Protein AF-L7KGB5-F1 (afdb_monomer)

Nearest PDB structures (foldseek):
  5t87-assembly4_D  TM=3.857E-01  e=2.621E+00  Cupriavidus taiwanensis LMG 19424
  8apo-assembly1_BE  TM=3.684E-01  e=2.493E+00  Polytomella magna
  6bqt-assembly4_K  TM=2.589E-01  e=3.537E+00  Homo sapiens
  6q84-assembly1_A  TM=2.396E-01  e=4.541E+00  Saccharomyces cerevisiae S288C

Mean predicted aligned error: 13.96 Å

pLDDT: mean 80.74, std 14.98, range [32.78, 97.56]

Sequence (297 aa):
MSIEWQRFAEFVRDEIVTAVTEFAQQHPDACPRRAVLYDFRTHDLLILFPTIAVCGAEAGDAHPEEWEWQHDSTRSADAWAAVLTAYAGSGSAGWPSVVSGFHAAIAAGCRSAAERLIAHGVVGGEFDADAERPDDTLPACVVGVDDICESTSLDDRFDLLDRIGRVSDEVACELLSLVRDRSWPDVVRGAAASTLAWVGRLDLVVADLSSLTHQQALDVVARPYLGRDKNGPLNYSPLERVLDAHPMLHDELVTRLSPTSMYGIDADDLPAAMSGLSSRWAFVRRHASIVLLSVHV

Foldseek 3Di:
DDDPLQVLLQVLLVLQLVQLLVVCVVCVPQFWAEKEFEPFDLPPLFTAGTKIAIGGPPCPPDDSVPGPRIHDDDPVRVVVRVVLSVVCVVPPQHSVRSVLSNLLSNLSSQVSNLVVCCVVVSHDVNHGYAYQYPVGGDGSQERDPVVLPPDDDLVVSLVSLLSSLAYDPVLLVVLLVLLVDPVDDLVSNLSSLLSCLSSVNLVSCLVSLVVHPLVSSLCSLCNCQWAADHRDEDACPSSLVSCVSPVVSQVVLQVPDDLVGGYQADPRNLVRLVVQCPDPGPNSNVSSVSNVVRVVD

Solvent-accessible surface area (backbone atoms only — not comparable to full-atom values): 16312 Å² total; per-residue (Å²): 139,80,84,62,50,67,63,51,10,53,48,45,14,52,53,50,46,48,48,51,50,52,48,42,70,78,37,75,86,45,57,53,33,40,35,37,33,30,72,39,41,75,62,95,83,38,43,47,58,38,36,36,20,42,36,34,80,81,56,77,89,62,57,64,90,74,41,92,40,71,38,75,61,48,77,66,39,52,50,50,20,52,52,52,28,52,47,24,71,67,66,79,68,32,54,70,53,45,54,50,51,48,54,35,20,47,29,50,3,28,50,52,22,37,54,50,37,36,76,70,62,74,33,53,90,81,42,47,32,33,40,36,41,89,90,46,82,44,45,43,61,34,67,49,74,64,64,63,69,78,52,81,56,76,66,60,45,52,54,49,48,58,52,58,39,51,64,37,71,66,47,49,52,49,34,50,48,47,46,67,41,79,88,51,56,67,69,59,24,43,48,34,43,29,44,36,19,39,42,70,41,42,70,75,44,52,87,50,37,84,80,44,55,72,69,47,36,52,50,26,70,37,41,64,72,45,32,74,68,74,61,75,76,62,70,61,68,56,56,52,54,41,41,70,77,40,57,83,54,48,68,62,55,42,72,68,68,48,94,89,42,50,40,89,73,59,79,81,32,48,67,44,26,63,55,25,57,73,46,92,47,67,45,49,24,49,53,19,50,52,54,63,60,60,69,78,114

Secondary structure (DSSP, 8-state):
----HHHHHHHHHHHHHHHHHHHHHH-TTS---EEEEE-----TT---PPEEEEE-TT-TT--GGGSSEEEPPPHHHHHHHHHHHHHHHTTSS-HHHHHHHHHHHHHHHHHHHHHHHHHTTSS-TT-EEEE-BTTB---TT---HHHHHHSS-HHHHHHHHHHH----HHHHHHHHHHHH-TTS-HHHHHHHHHHHHHTT-HHHHGGGGGGS-HHHHHHHHHTTTSSS---SS---HHHHHHHHH-GGGHHHHHHH--TTS-PPPPGGGHHHHHHHTT-SSHHHHHHHHHHHHHTT-

Radius of gyration: 20.53 Å; Cα contacts (8 Å, |Δi|>4): 431; chains: 1; bounding box: 50×50×54 Å

Structure (mmCIF, N/CA/C/O backbone):
data_AF-L7KGB5-F1
#
_entry.id   AF-L7KGB5-F1
#
loop_
_atom_site.group_PDB
_atom_site.id
_atom_site.type_symbol
_atom_site.label_atom_id
_atom_site.label_alt_id
_atom_site.label_comp_id
_atom_site.label_asym_id
_atom_site.label_entity_id
_atom_site.label_seq_id
_atom_site.pdbx_PDB_ins_code
_atom_site.Cartn_x
_atom_site.Cartn_y
_atom_site.Cartn_z
_atom_site.occupancy
_atom_site.B_iso_or_equiv
_atom_site.auth_seq_id
_atom_site.auth_comp_id
_atom_site.auth_asym_id
_atom_site.auth_atom_id
_atom_site.pdbx_PDB_model_num
ATOM 1 N N . MET A 1 1 ? 13.566 22.177 4.963 1.00 61.66 1 MET A N 1
ATOM 2 C CA . MET A 1 1 ? 12.667 21.397 5.837 1.00 61.66 1 MET A CA 1
ATOM 3 C C . MET A 1 1 ? 11.945 20.419 4.932 1.00 61.66 1 MET A C 1
ATOM 5 O O . MET A 1 1 ? 11.601 20.824 3.832 1.00 61.66 1 MET A O 1
ATOM 9 N N . SER A 1 2 ? 11.813 19.158 5.311 1.00 77.94 2 SER A N 1
ATOM 10 C CA . SER A 1 2 ? 11.072 18.141 4.556 1.00 77.94 2 SER A CA 1
ATOM 11 C C . SER A 1 2 ? 10.110 17.463 5.518 1.00 77.94 2 SER A C 1
ATOM 13 O O . SER A 1 2 ? 10.431 17.339 6.699 1.00 77.94 2 SER A O 1
ATOM 15 N N . ILE A 1 3 ? 8.936 17.067 5.035 1.00 85.31 3 ILE A N 1
ATOM 16 C CA . ILE A 1 3 ? 7.968 16.338 5.853 1.00 85.31 3 ILE A CA 1
ATOM 17 C C . ILE A 1 3 ? 8.384 14.869 5.922 1.00 85.31 3 ILE A C 1
ATOM 19 O O . ILE A 1 3 ? 8.612 14.233 4.895 1.00 85.31 3 ILE A O 1
ATOM 23 N N . GLU A 1 4 ? 8.474 14.334 7.137 1.00 88.25 4 GLU A N 1
ATOM 24 C CA . GLU A 1 4 ? 8.661 12.904 7.386 1.00 88.25 4 GLU A CA 1
ATOM 25 C C . GLU A 1 4 ? 7.303 12.196 7.280 1.00 88.25 4 GLU A C 1
ATOM 27 O O . GLU A 1 4 ? 6.631 11.957 8.282 1.00 88.25 4 GLU A O 1
ATOM 32 N N . TRP A 1 5 ? 6.873 11.893 6.052 1.00 85.06 5 TRP A N 1
ATOM 33 C CA . TRP A 1 5 ? 5.549 11.314 5.783 1.00 85.06 5 TRP A CA 1
ATOM 34 C C . TRP A 1 5 ? 5.302 9.988 6.502 1.00 85.06 5 TRP A C 1
ATOM 36 O O . TRP A 1 5 ? 4.193 9.752 6.969 1.00 85.06 5 TRP A O 1
ATOM 46 N N . GLN A 1 6 ? 6.335 9.158 6.653 1.00 83.25 6 GLN A N 1
ATOM 47 C CA . GLN A 1 6 ? 6.243 7.908 7.407 1.00 83.25 6 GLN A CA 1
ATOM 48 C C . GLN A 1 6 ? 5.911 8.158 8.881 1.00 83.25 6 GLN A C 1
ATOM 50 O O . GLN A 1 6 ? 4.996 7.547 9.420 1.00 83.25 6 GLN A O 1
ATOM 55 N N . ARG A 1 7 ? 6.584 9.123 9.514 1.00 88.75 7 ARG A N 1
ATOM 56 C CA . ARG A 1 7 ? 6.316 9.497 10.905 1.00 88.75 7 ARG A CA 1
ATOM 57 C C . ARG A 1 7 ? 4.914 10.080 11.078 1.00 88.75 7 ARG A C 1
ATOM 59 O O . ARG A 1 7 ? 4.276 9.871 12.105 1.00 88.75 7 ARG A O 1
ATOM 66 N N . PHE A 1 8 ? 4.433 10.815 10.079 1.00 91.94 8 PHE A N 1
ATOM 67 C CA . PHE A 1 8 ? 3.062 11.310 10.078 1.00 91.94 8 PHE A CA 1
ATOM 68 C C . PHE A 1 8 ? 2.039 10.166 9.934 1.00 91.94 8 PHE A C 1
ATOM 70 O O . PHE A 1 8 ? 1.060 10.138 10.672 1.00 91.94 8 PHE A O 1
ATOM 77 N N . ALA A 1 9 ? 2.290 9.177 9.071 1.00 86.06 9 ALA A N 1
ATOM 78 C CA . ALA A 1 9 ? 1.446 7.985 8.956 1.00 86.06 9 ALA A CA 1
ATOM 79 C C . ALA A 1 9 ? 1.424 7.148 10.251 1.00 86.06 9 ALA A C 1
ATOM 81 O O . ALA A 1 9 ? 0.367 6.686 10.672 1.00 86.06 9 ALA A O 1
ATOM 82 N N . GLU A 1 10 ? 2.570 6.990 10.920 1.00 90.12 10 GLU A N 1
ATOM 83 C CA . GLU A 1 10 ? 2.663 6.338 12.235 1.00 90.12 10 GLU A CA 1
ATOM 84 C C . GLU A 1 10 ? 1.858 7.081 13.305 1.00 90.12 10 GLU A C 1
ATOM 86 O O . GLU A 1 10 ? 1.192 6.447 14.119 1.00 90.12 10 GLU A O 1
ATOM 91 N N . PHE A 1 11 ? 1.877 8.416 13.275 1.00 94.50 11 PHE A N 1
ATOM 92 C CA . PHE A 1 11 ? 1.040 9.232 14.148 1.00 94.50 11 PHE A CA 1
ATOM 93 C C . PHE A 1 11 ? -0.453 8.986 13.889 1.00 94.50 11 PHE A C 1
ATOM 95 O O . PHE A 1 11 ? -1.182 8.691 14.830 1.00 94.50 11 PHE A O 1
ATOM 102 N N . VAL A 1 12 ? -0.895 9.026 12.625 1.00 92.50 12 VAL A N 1
ATOM 103 C CA . VAL A 1 12 ? -2.291 8.725 12.256 1.00 92.50 12 VAL A CA 1
ATOM 104 C C . VAL A 1 12 ? -2.697 7.332 12.747 1.00 92.50 12 VAL A C 1
ATOM 106 O O . VAL A 1 12 ? -3.757 7.177 13.349 1.00 92.50 12 VAL A O 1
ATOM 109 N N . ARG A 1 13 ? -1.836 6.325 12.548 1.00 93.56 13 ARG A N 1
ATOM 110 C CA . ARG A 1 13 ? -2.056 4.968 13.060 1.00 93.56 13 ARG A CA 1
ATOM 111 C C . ARG A 1 13 ? -2.310 4.969 14.566 1.00 93.56 13 ARG A C 1
ATOM 113 O O . ARG A 1 13 ? -3.250 4.324 15.023 1.00 93.56 13 ARG A O 1
ATOM 120 N N . ASP A 1 14 ? -1.447 5.631 15.330 1.00 95.12 14 ASP A N 1
ATOM 121 C CA . ASP A 1 14 ? -1.491 5.598 16.792 1.00 95.12 14 ASP A CA 1
ATOM 122 C C . ASP A 1 14 ? -2.744 6.291 17.351 1.00 95.12 14 ASP A C 1
ATOM 124 O O . ASP A 1 14 ? -3.322 5.795 18.321 1.00 95.12 14 ASP A O 1
ATOM 128 N N . GLU A 1 15 ? -3.222 7.359 16.706 1.00 94.56 15 GLU A N 1
ATOM 129 C CA . GLU A 1 15 ? -4.492 8.010 17.067 1.00 94.56 15 GLU A CA 1
ATOM 130 C C . GLU A 1 15 ? -5.684 7.062 16.835 1.00 94.56 15 GLU A C 1
ATOM 132 O O . GLU A 1 15 ? -6.506 6.876 17.731 1.00 94.56 15 GLU A O 1
ATOM 137 N N . ILE A 1 16 ? -5.747 6.374 15.685 1.00 94.06 16 ILE A N 1
ATOM 138 C CA . ILE A 1 16 ? -6.819 5.399 15.389 1.00 94.06 16 ILE A CA 1
ATOM 139 C C . ILE A 1 16 ? -6.788 4.237 16.381 1.00 94.06 16 ILE A C 1
ATOM 141 O O . ILE A 1 16 ? -7.820 3.844 16.924 1.00 94.06 16 ILE A O 1
ATOM 145 N N . VAL A 1 17 ? -5.601 3.676 16.635 1.00 95.19 17 VAL A N 1
ATOM 146 C CA . VAL A 1 17 ? -5.432 2.575 17.592 1.00 95.19 17 VAL A CA 1
ATOM 147 C C . VAL A 1 17 ? -5.918 2.995 18.975 1.00 95.19 17 VAL A C 1
ATOM 149 O O . VAL A 1 17 ? -6.589 2.207 19.642 1.00 95.19 17 VAL A O 1
ATOM 152 N N . THR A 1 18 ? -5.612 4.225 19.391 1.00 95.19 18 THR A N 1
ATOM 153 C CA . THR A 1 18 ? -6.074 4.786 20.665 1.00 95.19 18 THR A CA 1
ATOM 154 C C . THR A 1 18 ? -7.597 4.888 20.687 1.00 95.19 18 THR A C 1
ATOM 156 O O . THR A 1 18 ? -8.218 4.275 21.553 1.00 95.19 18 THR A O 1
ATOM 159 N N . ALA A 1 19 ? -8.202 5.543 19.692 1.00 94.81 19 ALA A N 1
ATOM 160 C CA . ALA A 1 19 ? -9.650 5.731 19.605 1.00 94.81 19 ALA A CA 1
ATOM 161 C C . ALA A 1 19 ? -10.428 4.401 19.630 1.00 94.81 19 ALA A C 1
ATOM 163 O O . ALA A 1 19 ? -11.397 4.253 20.377 1.00 94.81 19 ALA A O 1
ATOM 164 N N . VAL A 1 20 ? -9.982 3.403 18.858 1.00 94.44 20 VAL A N 1
ATOM 165 C CA . VAL A 1 20 ? -10.631 2.080 18.794 1.00 94.44 20 VAL A CA 1
ATOM 166 C C . VAL A 1 20 ? -10.445 1.299 20.091 1.00 94.44 20 VAL A C 1
ATOM 168 O O . VAL A 1 20 ? -11.371 0.631 20.553 1.00 94.44 20 VAL A O 1
ATOM 171 N N . THR A 1 21 ? -9.261 1.378 20.702 1.00 94.19 21 THR A N 1
ATOM 172 C CA . THR A 1 21 ? -8.991 0.698 21.975 1.00 94.19 21 THR A CA 1
ATOM 173 C C . THR A 1 21 ? -9.831 1.297 23.103 1.00 94.19 21 THR A C 1
ATOM 175 O O . THR A 1 21 ? -10.372 0.550 23.916 1.00 94.19 21 THR A O 1
ATOM 178 N N . GLU A 1 22 ? -9.981 2.622 23.145 1.00 94.56 22 GLU A N 1
ATOM 179 C CA . GLU A 1 22 ? -10.850 3.309 24.106 1.00 94.56 22 GLU A CA 1
ATOM 180 C C . GLU A 1 22 ? -12.318 2.914 23.917 1.00 94.56 22 GLU A C 1
ATOM 182 O O . GLU A 1 22 ? -12.975 2.547 24.893 1.00 94.56 22 GLU A O 1
ATOM 187 N N . PHE A 1 23 ? -12.806 2.887 22.673 1.00 93.69 23 PHE A N 1
ATOM 188 C CA . PHE A 1 23 ? -14.155 2.415 22.361 1.00 93.69 23 PHE A CA 1
ATOM 189 C C . PHE A 1 23 ? -14.375 0.967 22.829 1.00 93.69 23 PHE A C 1
ATOM 191 O O . PHE A 1 23 ? -15.338 0.687 23.540 1.00 93.69 23 PHE A O 1
ATOM 198 N N . ALA A 1 24 ? -13.454 0.049 22.516 1.00 91.69 24 ALA A N 1
ATOM 199 C CA . ALA A 1 24 ? -13.554 -1.355 22.924 1.00 91.69 24 ALA A CA 1
ATOM 200 C C . ALA A 1 24 ? -13.554 -1.539 24.455 1.00 91.69 24 ALA A C 1
ATOM 202 O O . ALA A 1 24 ? -14.195 -2.451 24.975 1.00 91.69 24 ALA A O 1
ATOM 203 N N . GLN A 1 25 ? -12.848 -0.675 25.192 1.00 92.19 25 GLN A N 1
ATOM 204 C CA . GLN A 1 25 ? -12.839 -0.694 26.657 1.00 92.19 25 GLN A CA 1
ATOM 205 C C . GLN A 1 25 ? -14.151 -0.185 27.261 1.00 92.19 25 GLN A C 1
ATOM 207 O O . GLN A 1 25 ? -14.591 -0.708 28.286 1.00 92.19 25 GLN A O 1
ATOM 212 N N . GLN A 1 26 ? -14.764 0.832 26.652 1.00 91.62 26 GLN A N 1
ATOM 213 C CA . GLN A 1 26 ? -16.006 1.439 27.142 1.00 91.62 26 GLN A CA 1
ATOM 214 C C . GLN A 1 26 ? -17.254 0.672 26.695 1.00 91.62 26 GLN A C 1
ATOM 216 O O . GLN A 1 26 ? -18.255 0.666 27.412 1.00 91.62 26 GLN A O 1
ATOM 221 N N . HIS A 1 27 ? -17.160 -0.055 25.579 1.00 88.44 27 HIS A N 1
ATOM 222 C CA . HIS A 1 27 ? -18.227 -0.881 25.022 1.00 88.44 27 HIS A CA 1
ATOM 223 C C . HIS A 1 27 ? -17.746 -2.324 24.756 1.00 88.44 27 HIS A C 1
ATOM 225 O O . HIS A 1 27 ? -17.623 -2.729 23.596 1.00 88.44 27 HIS A O 1
ATOM 231 N N . PRO A 1 28 ? -17.509 -3.142 25.805 1.00 85.19 28 PRO A N 1
ATOM 232 C CA . PRO A 1 28 ? -16.952 -4.493 25.656 1.00 85.19 28 PRO A CA 1
ATOM 233 C C . PRO A 1 28 ? -17.792 -5.422 24.770 1.00 85.19 28 PRO A C 1
ATOM 235 O O . PRO A 1 28 ? -17.258 -6.338 24.148 1.00 85.19 28 PRO A O 1
ATOM 238 N N . ASP A 1 29 ? -19.101 -5.168 24.703 1.00 84.94 29 ASP A N 1
ATOM 239 C CA . ASP A 1 29 ? -20.061 -5.975 23.950 1.00 84.94 29 ASP A CA 1
ATOM 240 C C . ASP A 1 29 ? -20.257 -5.491 22.498 1.00 84.94 29 ASP A C 1
ATOM 242 O O . ASP A 1 29 ? -20.864 -6.198 21.697 1.00 84.94 29 ASP A O 1
ATOM 246 N N . ALA A 1 30 ? -19.753 -4.304 22.128 1.00 77.19 30 ALA A N 1
ATOM 247 C CA . ALA A 1 30 ? -20.101 -3.647 20.862 1.00 77.19 30 ALA A CA 1
ATOM 248 C C . ALA A 1 30 ? -19.228 -4.042 19.656 1.00 77.19 30 ALA A C 1
ATOM 250 O O . ALA A 1 30 ? -19.507 -3.570 18.559 1.00 77.19 30 ALA A O 1
ATOM 251 N N . CYS A 1 31 ? -18.214 -4.903 19.833 1.00 84.50 31 CYS A N 1
ATOM 252 C CA . CYS A 1 31 ? -17.284 -5.400 18.800 1.00 84.50 31 CYS A CA 1
ATOM 253 C C . CYS A 1 31 ? -16.963 -4.368 17.693 1.00 84.50 31 CYS A C 1
ATOM 255 O O . CYS A 1 31 ? -17.656 -4.344 16.669 1.00 84.50 31 CYS A O 1
ATOM 257 N N . PRO A 1 32 ? -15.899 -3.555 17.854 1.00 88.94 32 PRO A N 1
ATOM 258 C CA . PRO A 1 32 ? -15.566 -2.504 16.898 1.00 88.94 32 PRO A CA 1
ATOM 259 C C . PRO A 1 32 ? -15.410 -3.083 15.489 1.00 88.94 32 PRO A C 1
ATOM 261 O O . PRO A 1 32 ? -14.717 -4.086 15.292 1.00 88.94 32 PRO A O 1
ATOM 264 N N . ARG A 1 33 ? -16.077 -2.455 14.522 1.00 86.25 33 ARG A N 1
ATOM 265 C CA . ARG A 1 33 ? -16.137 -2.900 13.124 1.00 86.25 33 ARG A CA 1
ATOM 266 C C . ARG A 1 33 ? -15.502 -1.903 12.175 1.00 86.25 33 ARG A C 1
ATOM 268 O O . ARG A 1 33 ? -14.878 -2.329 11.210 1.00 86.25 33 ARG A O 1
ATOM 275 N N . ARG A 1 34 ? -15.639 -0.608 12.455 1.00 87.75 34 ARG A N 1
ATOM 276 C CA . ARG A 1 34 ? -15.105 0.434 11.586 1.00 87.75 34 ARG A CA 1
ATOM 277 C C . ARG A 1 34 ? -14.614 1.632 12.384 1.00 87.75 34 ARG A C 1
ATOM 279 O O . ARG A 1 34 ? -15.216 1.988 13.397 1.00 87.75 34 ARG A O 1
ATOM 286 N N . ALA A 1 35 ? -13.539 2.250 11.913 1.00 91.06 35 ALA A N 1
ATOM 287 C CA . ALA A 1 35 ? -13.107 3.575 12.339 1.00 91.06 35 ALA A CA 1
ATOM 288 C C . ALA A 1 35 ? -12.981 4.489 11.119 1.00 91.06 35 ALA A C 1
ATOM 290 O O . ALA A 1 35 ? -12.449 4.066 10.097 1.00 91.06 35 ALA A O 1
ATOM 291 N N . VAL A 1 36 ? -13.458 5.727 11.208 1.00 88.38 36 VAL A N 1
ATOM 292 C CA . VAL A 1 36 ? -13.403 6.680 10.094 1.00 88.38 36 VAL A CA 1
ATOM 293 C C . VAL A 1 36 ? -12.835 8.001 10.577 1.00 88.38 36 VAL A C 1
ATOM 295 O O . VAL A 1 36 ? -13.333 8.586 11.534 1.00 88.38 36 VAL A O 1
ATOM 298 N N . LEU A 1 37 ? -11.793 8.476 9.901 1.00 88.12 37 LEU A N 1
ATOM 299 C CA . LEU A 1 37 ? -11.284 9.830 10.059 1.00 88.12 37 LEU A CA 1
ATOM 300 C C . LEU A 1 37 ? -12.113 10.761 9.179 1.00 88.12 37 LEU A C 1
ATOM 302 O O . LEU A 1 37 ? -12.140 10.582 7.969 1.00 88.12 37 LEU A O 1
ATOM 306 N N . TYR A 1 38 ? -12.766 11.763 9.746 1.00 81.44 38 TYR A N 1
ATOM 307 C CA . TYR A 1 38 ? -13.629 12.672 8.994 1.00 81.44 38 TYR A CA 1
ATOM 308 C C . TYR A 1 38 ? -13.411 14.133 9.420 1.00 81.44 38 TYR A C 1
ATOM 310 O O . TYR A 1 38 ? -12.682 14.417 10.369 1.00 81.44 38 TYR A O 1
ATOM 318 N N . ASP A 1 39 ? -13.978 15.071 8.656 1.00 73.12 39 ASP A N 1
ATOM 319 C CA . ASP A 1 39 ? -13.808 16.533 8.814 1.00 73.12 39 ASP A CA 1
ATOM 320 C C . ASP A 1 39 ? -12.354 17.042 8.690 1.00 73.12 39 ASP A C 1
ATOM 322 O O . ASP A 1 39 ? -12.002 18.125 9.159 1.00 73.12 39 ASP A O 1
ATOM 326 N N . PHE A 1 40 ? -11.482 16.318 7.980 1.00 72.25 40 PHE A N 1
ATOM 327 C CA . PHE A 1 40 ? -10.205 16.904 7.573 1.00 72.25 40 PHE A CA 1
ATOM 328 C C . PHE A 1 40 ? -10.387 17.816 6.363 1.00 72.25 40 PHE A C 1
ATOM 330 O O . PHE A 1 40 ? -11.007 17.464 5.357 1.00 72.25 40 PHE A O 1
ATOM 337 N N . ARG A 1 41 ? -9.803 19.013 6.444 1.00 67.88 41 ARG A N 1
ATOM 338 C CA . ARG A 1 41 ? -9.887 20.030 5.391 1.00 67.88 41 ARG A CA 1
ATOM 339 C C . ARG A 1 41 ? -8.511 20.326 4.843 1.00 67.88 41 ARG A C 1
ATOM 341 O O . ARG A 1 41 ? -7.565 20.481 5.605 1.00 67.88 41 ARG A O 1
ATOM 348 N N . THR A 1 42 ? -8.424 20.436 3.521 1.00 58.88 42 THR A N 1
ATOM 349 C CA . THR A 1 42 ? -7.201 20.825 2.798 1.00 58.88 42 THR A CA 1
ATOM 350 C C . THR A 1 42 ? -7.418 22.028 1.872 1.00 58.88 42 THR A C 1
ATOM 352 O O . THR A 1 42 ? -6.585 22.316 1.007 1.00 58.88 42 THR A O 1
ATOM 355 N N . HIS A 1 43 ? -8.565 22.695 2.010 1.00 59.78 43 HIS A N 1
ATOM 356 C CA . HIS A 1 43 ? -8.958 23.875 1.242 1.00 59.78 43 HIS A CA 1
ATOM 357 C C . HIS A 1 43 ? -8.568 25.168 1.983 1.00 59.78 43 HIS A C 1
ATOM 359 O O . HIS A 1 43 ? -8.182 25.137 3.148 1.00 59.78 43 HIS A O 1
ATOM 365 N N . ASP A 1 44 ? -8.606 26.306 1.285 1.00 61.62 44 ASP A N 1
ATOM 366 C CA . ASP A 1 44 ? -8.336 27.643 1.847 1.00 61.62 44 ASP A CA 1
ATOM 367 C C . ASP A 1 44 ? -6.954 27.845 2.492 1.00 61.62 44 ASP A C 1
ATOM 369 O O . ASP A 1 44 ? -6.794 28.644 3.413 1.00 61.62 44 ASP A O 1
ATOM 373 N N . LEU A 1 45 ? -5.925 27.161 1.976 1.00 69.69 45 LEU A N 1
ATOM 374 C CA . LEU A 1 45 ? -4.550 27.248 2.491 1.00 69.69 45 LEU A CA 1
ATOM 375 C C . LEU A 1 45 ? -4.427 26.824 3.965 1.00 69.69 45 LEU A C 1
ATOM 377 O O . LEU A 1 45 ? -3.525 27.280 4.672 1.00 69.69 45 LEU A O 1
ATOM 381 N N . LEU A 1 46 ? -5.298 25.916 4.410 1.00 79.69 46 LEU A N 1
ATOM 382 C CA . LEU A 1 46 ? -5.267 25.327 5.739 1.00 79.69 46 LEU A CA 1
ATOM 383 C C . LEU A 1 46 ? -5.380 23.802 5.653 1.00 79.69 46 LEU A C 1
ATOM 385 O O . LEU A 1 46 ? -6.184 23.268 4.891 1.00 79.69 46 LEU A O 1
ATOM 389 N N . ILE A 1 47 ? -4.563 23.110 6.445 1.00 80.00 47 ILE A N 1
ATOM 390 C CA . ILE A 1 47 ? -4.750 21.695 6.761 1.00 80.00 47 ILE A CA 1
ATOM 391 C C . ILE A 1 47 ? -5.327 21.626 8.173 1.00 80.00 47 ILE A C 1
ATOM 393 O O . ILE A 1 47 ? -4.741 22.200 9.090 1.00 80.00 47 ILE A O 1
ATOM 397 N N . LEU A 1 48 ? -6.461 20.945 8.335 1.00 80.12 48 LEU A N 1
ATOM 398 C CA . LEU A 1 48 ? -7.049 20.596 9.632 1.00 80.12 48 LEU A CA 1
ATOM 399 C C . LEU A 1 48 ? -6.981 19.087 9.837 1.00 80.12 48 LEU A C 1
ATOM 401 O O . LEU A 1 48 ? -7.137 18.322 8.882 1.00 80.12 48 LEU A O 1
ATOM 405 N N . PHE A 1 49 ? -6.715 18.674 11.074 1.00 77.44 49 PHE A N 1
ATOM 406 C CA . PHE A 1 49 ? -6.633 17.261 11.411 1.00 77.44 49 PHE A CA 1
ATOM 407 C C . PHE A 1 49 ? -8.036 16.689 11.673 1.00 77.44 49 PHE A C 1
ATOM 409 O O . PHE A 1 49 ? -8.845 17.388 12.280 1.00 77.44 49 PHE A O 1
ATOM 416 N N . PRO A 1 50 ? -8.329 15.462 11.210 1.00 75.69 50 PRO A N 1
ATOM 417 C CA . PRO A 1 50 ? -9.661 14.877 11.333 1.00 75.69 50 PRO A CA 1
ATOM 418 C C . PRO A 1 50 ? -10.038 14.450 12.752 1.00 75.69 50 PRO A C 1
ATOM 420 O O . PRO A 1 50 ? -9.177 14.089 13.557 1.00 75.69 50 PRO A O 1
ATOM 423 N N . THR A 1 51 ? -11.346 14.385 12.986 1.00 88.06 51 THR A N 1
ATOM 424 C CA . THR A 1 51 ? -11.964 13.639 14.090 1.00 88.06 51 THR A CA 1
ATOM 425 C C . THR A 1 51 ? -12.050 12.161 13.715 1.00 88.06 51 THR A C 1
ATOM 427 O O . THR A 1 51 ? -12.206 11.826 12.541 1.00 88.06 51 THR A O 1
ATOM 430 N N . ILE A 1 52 ? -11.940 11.263 14.695 1.00 92.31 52 ILE A N 1
ATOM 431 C CA . ILE A 1 52 ? -12.046 9.815 14.480 1.00 92.31 52 ILE A CA 1
ATOM 432 C C . ILE A 1 52 ? -13.370 9.322 15.061 1.00 92.31 52 ILE A C 1
ATOM 434 O O . ILE A 1 52 ? -13.544 9.309 16.277 1.00 92.31 52 ILE A O 1
ATOM 438 N N . ALA A 1 53 ? -14.275 8.861 14.206 1.00 92.19 53 ALA A N 1
ATOM 439 C CA . ALA A 1 53 ? -15.484 8.162 14.625 1.00 92.19 53 ALA A CA 1
ATOM 440 C C . ALA A 1 53 ? -15.220 6.653 14.684 1.00 92.19 53 ALA A C 1
ATOM 442 O O . ALA A 1 53 ? -14.532 6.109 13.817 1.00 92.19 53 ALA A O 1
ATOM 443 N N . VAL A 1 54 ? -15.782 5.952 15.669 1.00 92.62 54 VAL A N 1
ATOM 444 C CA . VAL A 1 54 ? -15.705 4.481 15.756 1.00 92.62 54 VAL A CA 1
ATOM 445 C C . VAL A 1 54 ? -17.105 3.908 15.893 1.00 92.62 54 VAL A C 1
ATOM 447 O O . VAL A 1 54 ? -17.934 4.444 16.624 1.00 92.62 54 VAL A O 1
ATOM 450 N N . CYS A 1 55 ? -17.378 2.796 15.218 1.00 89.75 55 CYS A N 1
ATOM 451 C CA . CYS A 1 55 ? -18.646 2.103 15.375 1.00 89.75 55 CYS A CA 1
ATOM 452 C C . CYS A 1 55 ? -18.510 0.587 15.527 1.00 89.75 55 CYS A C 1
ATOM 454 O O . CYS A 1 55 ? -17.546 -0.052 15.086 1.00 89.75 55 CYS A O 1
ATOM 456 N N . GLY A 1 56 ? -19.517 0.018 16.191 1.00 84.56 56 GLY A N 1
ATOM 457 C CA . GLY A 1 56 ? -19.764 -1.418 16.256 1.00 84.56 56 GLY A CA 1
ATOM 458 C C . GLY A 1 56 ? -20.613 -1.915 15.084 1.00 84.56 56 GLY A C 1
ATOM 459 O O . GLY A 1 56 ? -20.890 -1.190 14.132 1.00 84.56 56 GLY A O 1
ATOM 460 N N . ALA A 1 57 ? -21.078 -3.161 15.167 1.00 72.19 57 ALA A N 1
ATOM 461 C CA . ALA A 1 57 ? -21.839 -3.807 14.089 1.00 72.19 57 ALA A CA 1
ATOM 462 C C . ALA A 1 57 ? -23.217 -3.174 13.789 1.00 72.19 57 ALA A C 1
ATOM 464 O O . ALA A 1 57 ? -23.799 -3.466 12.748 1.00 72.19 57 ALA A O 1
ATOM 465 N N . GLU A 1 58 ? -23.748 -2.340 14.687 1.00 67.75 58 GLU A N 1
ATOM 466 C CA . GLU A 1 58 ? -25.119 -1.814 14.600 1.00 67.75 58 GLU A CA 1
ATOM 467 C C . GLU A 1 58 ? -25.249 -0.465 13.874 1.00 67.75 58 GLU A C 1
ATOM 469 O O . GLU A 1 58 ? -26.369 -0.021 13.639 1.00 67.75 58 GLU A O 1
ATOM 474 N N . ALA A 1 59 ? -24.146 0.191 13.492 1.00 65.19 59 ALA A N 1
ATOM 475 C CA . ALA A 1 59 ? -24.204 1.553 12.945 1.00 65.19 59 ALA A CA 1
ATOM 476 C C . ALA A 1 59 ? -24.838 1.670 11.545 1.00 65.19 59 ALA A C 1
ATOM 478 O O . ALA A 1 59 ? -25.241 2.765 11.153 1.00 65.19 59 ALA A O 1
ATOM 479 N N . GLY A 1 60 ? -24.987 0.561 10.812 1.00 66.88 60 GLY A N 1
ATOM 480 C CA . GLY A 1 60 ? -25.596 0.566 9.479 1.00 66.88 60 GLY A CA 1
ATOM 481 C C . GLY A 1 60 ? -24.900 1.543 8.522 1.00 66.88 60 GLY A C 1
ATOM 482 O O . GLY A 1 60 ? -23.674 1.623 8.513 1.00 66.88 60 GLY A O 1
ATOM 483 N N . ASP A 1 61 ? -25.696 2.290 7.751 1.00 69.31 61 ASP A N 1
ATOM 484 C CA . ASP A 1 61 ? -25.231 3.270 6.753 1.00 69.31 61 ASP A CA 1
ATOM 485 C C . ASP A 1 61 ? -25.177 4.717 7.299 1.00 69.31 61 ASP A C 1
ATOM 487 O O . ASP A 1 61 ? -25.156 5.671 6.521 1.00 69.31 61 ASP A O 1
ATOM 491 N N . ALA A 1 62 ? -25.222 4.912 8.625 1.00 78.19 62 ALA A N 1
ATOM 492 C CA . ALA A 1 62 ? -25.173 6.249 9.224 1.00 78.19 62 ALA A CA 1
ATOM 493 C C . ALA A 1 62 ? -23.828 6.936 8.939 1.00 78.19 62 ALA A C 1
ATOM 495 O O . ALA A 1 62 ? -22.777 6.287 8.979 1.00 78.19 62 ALA A O 1
ATOM 496 N N . HIS A 1 63 ? -23.855 8.248 8.692 1.00 82.06 63 HIS A N 1
ATOM 497 C CA . HIS A 1 63 ? -22.639 9.024 8.436 1.00 82.06 63 HIS A CA 1
ATOM 498 C C . HIS A 1 63 ? -21.743 9.040 9.694 1.00 82.06 63 HIS A C 1
ATOM 500 O O . HIS A 1 63 ? -22.283 9.057 10.805 1.00 82.06 63 HIS A O 1
ATOM 506 N N . PRO A 1 64 ? -20.398 9.056 9.577 1.00 85.56 64 PRO A N 1
ATOM 507 C CA . PRO A 1 64 ? -19.500 8.993 10.733 1.00 85.56 64 PRO A CA 1
ATOM 508 C C . PRO A 1 64 ? -19.766 10.043 11.811 1.00 85.56 64 PRO A C 1
ATOM 510 O O . PRO A 1 64 ? -19.586 9.760 12.990 1.00 85.56 64 PRO A O 1
ATOM 513 N N . GLU A 1 65 ? -20.242 11.233 11.437 1.00 84.94 65 GLU A N 1
ATOM 514 C CA . GLU A 1 65 ? -20.598 12.301 12.386 1.00 84.94 65 GLU A CA 1
ATOM 515 C C . GLU A 1 65 ? -21.791 11.958 13.295 1.00 84.94 65 GLU A C 1
ATOM 517 O O . GLU A 1 65 ? -21.954 12.548 14.362 1.00 84.94 65 GLU A O 1
ATOM 522 N N . GLU A 1 66 ? -22.629 11.010 12.874 1.00 85.25 66 GLU A N 1
ATOM 523 C CA . GLU A 1 66 ? -23.815 10.556 13.601 1.00 85.25 66 GLU A CA 1
ATOM 524 C C . GLU A 1 66 ? -23.503 9.382 14.538 1.00 85.25 66 GLU A C 1
ATOM 526 O O . GLU A 1 66 ? -24.362 8.963 15.318 1.00 85.25 66 GLU A O 1
ATOM 531 N N . TRP A 1 67 ? -22.287 8.831 14.476 1.00 89.81 67 TRP A N 1
ATOM 532 C CA . TRP A 1 67 ? -21.886 7.732 15.346 1.00 89.81 67 TRP A CA 1
ATOM 533 C C . TRP A 1 67 ? -21.712 8.221 16.783 1.00 89.81 67 TRP A C 1
ATOM 535 O O . TRP A 1 67 ? -21.198 9.310 17.040 1.00 89.81 67 TRP A O 1
ATOM 545 N N . GLU A 1 68 ? -22.139 7.384 17.732 1.00 85.75 68 GLU A N 1
ATOM 546 C CA . GLU A 1 68 ? -22.132 7.714 19.162 1.00 85.75 68 GLU A CA 1
ATOM 547 C C . GLU A 1 68 ? -20.713 7.946 19.698 1.00 85.75 68 GLU A C 1
ATOM 549 O O . GLU A 1 68 ? -20.514 8.777 20.585 1.00 85.75 68 GLU A O 1
ATOM 554 N N . TRP A 1 69 ? -19.722 7.234 19.153 1.00 91.56 69 TRP A N 1
ATOM 555 C CA . TRP A 1 69 ? -18.339 7.348 19.588 1.00 91.56 69 TRP A CA 1
ATOM 556 C C . TRP A 1 69 ? -17.525 8.248 18.667 1.00 91.56 69 TRP A C 1
ATOM 558 O O . TRP A 1 69 ? -17.226 7.889 17.526 1.00 91.56 69 TRP A O 1
ATOM 568 N N . GLN A 1 70 ? -17.110 9.383 19.224 1.00 92.31 70 GLN A N 1
ATOM 569 C CA . GLN A 1 70 ? -16.234 10.360 18.592 1.00 92.31 70 GLN A CA 1
ATOM 570 C C . GLN A 1 70 ? -14.963 10.526 19.418 1.00 92.31 70 GLN A C 1
ATOM 572 O O . GLN A 1 70 ? -15.014 10.644 20.644 1.00 92.31 70 GLN A O 1
ATOM 577 N N . HIS A 1 71 ? -13.822 10.559 18.742 1.00 90.81 71 HIS A N 1
ATOM 578 C CA . HIS A 1 71 ? -12.524 10.842 19.329 1.00 90.81 71 HIS A CA 1
ATOM 579 C C . HIS A 1 71 ? -11.943 12.090 18.664 1.00 90.81 71 HIS A C 1
ATOM 581 O O . HIS A 1 71 ? -11.537 12.073 17.498 1.00 90.81 71 HIS A O 1
ATOM 587 N N . ASP A 1 72 ? -11.941 13.182 19.428 1.00 86.00 72 ASP A N 1
ATOM 588 C CA . ASP A 1 72 ? -11.453 14.483 18.983 1.00 86.00 72 ASP A CA 1
ATOM 589 C C . ASP A 1 72 ? -9.935 14.481 18.775 1.00 86.00 72 ASP A C 1
ATOM 591 O O . ASP A 1 72 ? -9.175 13.829 19.495 1.00 86.00 72 ASP A O 1
ATOM 595 N N . SER A 1 73 ? -9.483 15.288 17.817 1.00 77.31 73 SER A N 1
ATOM 596 C CA . SER A 1 73 ? -8.070 15.462 17.495 1.00 77.31 73 SER A CA 1
ATOM 597 C C . SER A 1 73 ? -7.239 15.936 18.697 1.00 77.31 73 SER A C 1
ATOM 599 O O . SER A 1 73 ? -7.591 16.884 19.406 1.00 77.31 73 SER A O 1
ATOM 601 N N . THR A 1 74 ? -6.077 15.311 18.904 1.00 86.75 74 THR A N 1
ATOM 602 C CA . THR A 1 74 ? -5.149 15.684 19.979 1.00 86.75 74 THR A CA 1
ATOM 603 C C . THR A 1 74 ? -4.379 16.981 19.689 1.00 86.75 74 THR A C 1
ATOM 605 O O . THR A 1 74 ? -4.235 17.434 18.555 1.00 86.75 74 THR A O 1
ATOM 608 N N . ARG A 1 75 ? -3.733 17.556 20.716 1.00 86.75 75 ARG A N 1
ATOM 609 C CA . ARG A 1 75 ? -2.791 18.684 20.521 1.00 86.75 75 ARG A CA 1
ATOM 610 C C . ARG A 1 75 ? -1.622 18.343 19.589 1.00 86.75 75 ARG A C 1
ATOM 612 O O . ARG A 1 75 ? -1.019 19.237 18.999 1.00 86.75 75 ARG A O 1
ATOM 619 N N . SER A 1 76 ? -1.257 17.065 19.502 1.00 87.56 76 SER A N 1
ATOM 620 C CA . SER A 1 76 ? -0.230 16.585 18.573 1.00 87.56 76 SER A CA 1
ATOM 621 C C . SER A 1 76 ? -0.726 16.634 17.130 1.00 87.56 76 SER A C 1
ATOM 623 O O . SER A 1 76 ? 0.036 17.013 16.240 1.00 87.56 76 SER A O 1
ATOM 625 N N . ALA A 1 77 ? -2.003 16.321 16.911 1.00 87.75 77 ALA A N 1
ATOM 626 C CA . ALA A 1 77 ? -2.673 16.466 15.626 1.00 87.75 77 ALA A CA 1
ATOM 627 C C . ALA A 1 77 ? -2.697 17.931 15.158 1.00 87.75 77 ALA A C 1
ATOM 629 O O . ALA A 1 77 ? -2.276 18.217 14.035 1.00 87.75 77 ALA A O 1
ATOM 630 N N . ASP A 1 78 ? -3.047 18.870 16.044 1.00 87.38 78 ASP A N 1
ATOM 631 C CA . ASP A 1 78 ? -2.984 20.312 15.750 1.00 87.38 78 ASP A CA 1
ATOM 632 C C . ASP A 1 78 ? -1.568 20.766 15.357 1.00 87.38 78 ASP A C 1
ATOM 634 O O . ASP A 1 78 ? -1.374 21.569 14.439 1.00 87.38 78 ASP A O 1
ATOM 638 N N . ALA A 1 79 ? -0.547 20.240 16.040 1.00 90.06 79 ALA A N 1
ATOM 639 C CA . ALA A 1 79 ? 0.844 20.558 15.739 1.00 90.06 79 ALA A CA 1
ATOM 640 C C . ALA A 1 79 ? 1.257 20.051 14.347 1.00 90.06 79 ALA A C 1
ATOM 642 O O . ALA A 1 79 ? 1.917 20.780 13.600 1.00 90.06 79 ALA A O 1
ATOM 643 N N . TRP A 1 80 ? 0.844 18.838 13.969 1.00 91.50 80 TRP A N 1
ATOM 644 C CA . TRP A 1 80 ? 1.060 18.311 12.621 1.00 91.50 80 TRP A CA 1
ATOM 645 C C . TRP A 1 80 ? 0.357 19.151 11.558 1.00 91.50 80 TRP A C 1
ATOM 647 O O . TRP A 1 80 ? 0.987 19.538 10.573 1.00 91.50 80 TRP A O 1
ATOM 657 N N . ALA A 1 81 ? -0.909 19.496 11.783 1.00 88.69 81 ALA A N 1
ATOM 658 C CA . ALA A 1 81 ? -1.691 20.353 10.899 1.00 88.69 81 ALA A CA 1
ATOM 659 C C . ALA A 1 81 ? -1.006 21.715 10.663 1.00 88.69 81 ALA A C 1
ATOM 661 O O . ALA A 1 81 ? -0.859 22.161 9.518 1.00 88.69 81 ALA A O 1
ATOM 662 N N . ALA A 1 82 ? -0.481 22.337 11.725 1.00 89.06 82 ALA A N 1
ATOM 663 C CA . ALA A 1 82 ? 0.267 23.590 11.641 1.00 89.06 82 ALA A CA 1
ATOM 664 C C . ALA A 1 82 ? 1.578 23.448 10.846 1.00 89.06 82 ALA A C 1
ATOM 666 O O . ALA A 1 82 ? 1.883 24.293 9.999 1.00 89.06 82 ALA A O 1
ATOM 667 N N . VAL A 1 83 ? 2.346 22.377 11.080 1.00 90.44 83 VAL A N 1
ATOM 668 C CA . VAL A 1 83 ? 3.603 22.106 10.358 1.00 90.44 83 VAL A CA 1
ATOM 669 C C . VAL A 1 83 ? 3.344 21.887 8.869 1.00 90.44 83 VAL A C 1
ATOM 671 O O . VAL A 1 83 ? 4.032 22.480 8.036 1.00 90.44 83 VAL A O 1
ATOM 674 N N . LEU A 1 84 ? 2.345 21.075 8.525 1.00 89.00 84 LEU A N 1
ATOM 675 C CA . LEU A 1 84 ? 1.987 20.774 7.141 1.00 89.00 84 LEU A CA 1
ATOM 676 C C . LEU A 1 84 ? 1.486 22.024 6.407 1.00 89.00 84 LEU A C 1
ATOM 678 O O . LEU A 1 84 ? 1.946 22.307 5.299 1.00 89.00 84 LEU A O 1
ATOM 682 N N . THR A 1 85 ? 0.629 22.820 7.052 1.00 87.69 85 THR A N 1
ATOM 683 C CA . THR A 1 85 ? 0.137 24.098 6.514 1.00 87.69 85 THR A CA 1
ATOM 684 C C . THR A 1 85 ? 1.289 25.069 6.245 1.00 87.69 85 THR A C 1
ATOM 686 O O . THR A 1 85 ? 1.414 25.612 5.144 1.00 87.69 85 THR A O 1
ATOM 689 N N . ALA A 1 86 ? 2.185 25.255 7.221 1.00 87.62 86 ALA A N 1
ATOM 690 C CA . ALA A 1 86 ? 3.343 26.134 7.074 1.00 87.62 86 ALA A CA 1
ATOM 691 C C . ALA A 1 86 ? 4.292 25.651 5.968 1.00 87.62 86 ALA A C 1
ATOM 693 O O . ALA A 1 86 ? 4.811 26.452 5.187 1.00 87.62 86 ALA A O 1
ATOM 694 N N . TYR A 1 87 ? 4.500 24.336 5.870 1.00 86.12 87 TYR A N 1
ATOM 695 C CA . TYR A 1 87 ? 5.339 23.746 4.838 1.00 86.12 87 TYR A CA 1
ATOM 696 C C . TYR A 1 87 ? 4.761 23.974 3.439 1.00 86.12 87 TYR A C 1
ATOM 698 O O . TYR A 1 87 ? 5.479 24.437 2.548 1.00 86.12 87 TYR A O 1
ATOM 706 N N . ALA A 1 88 ? 3.461 23.748 3.262 1.00 83.50 88 ALA A N 1
ATOM 707 C CA . ALA A 1 88 ? 2.768 23.988 2.004 1.00 83.50 88 ALA A CA 1
ATOM 708 C C . ALA A 1 88 ? 2.799 25.470 1.585 1.00 83.50 88 ALA A C 1
ATOM 710 O O . ALA A 1 88 ? 3.036 25.770 0.413 1.00 83.50 88 ALA A O 1
ATOM 711 N N . GLY A 1 89 ? 2.653 26.394 2.542 1.00 80.69 89 GLY A N 1
ATOM 712 C CA . GLY A 1 89 ? 2.737 27.842 2.312 1.00 80.69 89 GLY A CA 1
ATOM 713 C C . GLY A 1 89 ? 4.155 28.380 2.067 1.00 80.69 89 GLY A C 1
ATOM 714 O O . GLY A 1 89 ? 4.312 29.462 1.508 1.00 80.69 89 GLY A O 1
ATOM 715 N N . SER A 1 90 ? 5.202 27.633 2.433 1.00 79.81 90 SER A N 1
ATOM 716 C CA . SER A 1 90 ? 6.604 28.071 2.296 1.00 79.81 90 SER A CA 1
ATOM 717 C C . SER A 1 90 ? 7.130 28.120 0.851 1.00 79.81 90 SER A C 1
ATOM 719 O O . SER A 1 90 ? 8.243 28.591 0.622 1.00 79.81 90 SER A O 1
ATOM 721 N N . GLY A 1 91 ? 6.366 27.607 -0.122 1.00 62.78 91 GLY A N 1
ATOM 722 C CA . GLY A 1 91 ? 6.739 27.577 -1.543 1.00 62.78 91 GLY A CA 1
ATOM 723 C C . GLY A 1 91 ? 7.747 26.487 -1.934 1.00 62.78 91 GLY A C 1
ATOM 724 O O . GLY A 1 91 ? 8.169 26.443 -3.084 1.00 62.78 91 GLY A O 1
ATOM 725 N N . SER A 1 92 ? 8.135 25.603 -1.008 1.00 60.62 92 SER A N 1
ATOM 726 C CA . SER A 1 92 ? 9.156 24.568 -1.247 1.00 60.62 92 SER A CA 1
ATOM 727 C C . SER A 1 92 ? 8.638 23.312 -1.967 1.00 60.62 92 SER A C 1
ATOM 729 O O . SER A 1 92 ? 9.333 22.800 -2.838 1.00 60.62 92 SER A O 1
ATOM 731 N N . ALA A 1 93 ? 7.429 22.837 -1.646 1.00 64.25 93 ALA A N 1
ATOM 732 C CA . ALA A 1 93 ? 6.777 21.698 -2.316 1.00 64.25 93 ALA A CA 1
ATOM 733 C C . ALA A 1 93 ? 5.497 22.091 -3.084 1.00 64.25 93 ALA A C 1
ATOM 735 O O . ALA A 1 93 ? 5.068 21.381 -3.990 1.00 64.25 93 ALA A O 1
ATOM 736 N N . GLY A 1 94 ? 4.898 23.239 -2.740 1.00 72.62 94 GLY A N 1
ATOM 737 C CA . GLY A 1 94 ? 3.605 23.681 -3.264 1.00 72.62 94 GLY A CA 1
ATOM 738 C C . GLY A 1 94 ? 2.417 22.944 -2.631 1.00 72.62 94 GLY A C 1
ATOM 739 O O . GLY A 1 94 ? 2.517 21.780 -2.242 1.00 72.62 94 GLY A O 1
ATOM 740 N N . TRP A 1 95 ? 1.275 23.632 -2.535 1.00 78.25 95 TRP A N 1
ATOM 741 C CA . TRP A 1 95 ? 0.052 23.120 -1.899 1.00 78.25 95 TRP A CA 1
ATOM 742 C C . TRP A 1 95 ? -0.386 21.734 -2.417 1.00 78.25 95 TRP A C 1
ATOM 744 O O . TRP A 1 95 ? -0.595 20.846 -1.591 1.00 78.25 95 TRP A O 1
ATOM 754 N N . PRO A 1 96 ? -0.423 21.471 -3.743 1.00 74.69 96 PRO A N 1
ATOM 755 C CA . PRO A 1 96 ? -0.873 20.175 -4.258 1.00 74.69 96 PRO A CA 1
ATOM 756 C C . PRO A 1 96 ? -0.011 18.998 -3.790 1.00 74.69 96 PRO A C 1
ATOM 758 O O . PRO A 1 96 ? -0.542 17.949 -3.438 1.00 74.69 96 PRO A O 1
ATOM 761 N N . SER A 1 97 ? 1.314 19.171 -3.727 1.00 72.56 97 SER A N 1
ATOM 762 C CA . SER A 1 97 ? 2.222 18.103 -3.298 1.00 72.56 97 SER A CA 1
ATOM 763 C C . SER A 1 97 ? 2.068 17.775 -1.815 1.00 72.56 97 SER A C 1
ATOM 765 O O . SER A 1 97 ? 2.179 16.609 -1.442 1.00 72.56 97 SER A O 1
ATOM 767 N N . VAL A 1 98 ? 1.827 18.779 -0.967 1.00 80.19 98 VAL A N 1
ATOM 768 C CA . VAL A 1 98 ? 1.658 18.562 0.478 1.00 80.19 98 VAL A CA 1
ATOM 769 C C . VAL A 1 98 ? 0.304 17.931 0.774 1.00 80.19 98 VAL A C 1
ATOM 771 O O . VAL A 1 98 ? 0.248 16.969 1.528 1.00 80.19 98 VAL A O 1
ATOM 774 N N . VAL A 1 99 ? -0.764 18.408 0.133 1.00 78.38 99 VAL A N 1
ATOM 775 C CA . VAL A 1 99 ? -2.104 17.807 0.241 1.00 78.38 99 VAL A CA 1
ATOM 776 C C . VAL A 1 99 ? -2.090 16.353 -0.236 1.00 78.38 99 VAL A C 1
ATOM 778 O O . VAL A 1 99 ? -2.638 15.465 0.409 1.00 78.38 99 VAL A O 1
ATOM 781 N N . SER A 1 100 ? -1.387 16.093 -1.335 1.00 71.31 100 SER A N 1
ATOM 782 C CA . SER A 1 100 ? -1.138 14.748 -1.842 1.00 71.31 100 SER A CA 1
ATOM 783 C C . SER A 1 100 ? -0.413 13.867 -0.806 1.00 71.31 100 SER A C 1
ATOM 785 O O . SER A 1 100 ? -0.923 12.812 -0.419 1.00 71.31 100 SER A O 1
ATOM 787 N N . GLY A 1 101 ? 0.736 14.301 -0.283 1.00 77.06 101 GLY A N 1
ATOM 788 C CA . GLY A 1 101 ? 1.462 13.544 0.745 1.00 77.06 101 GLY A CA 1
ATOM 789 C C . GLY A 1 101 ? 0.636 13.302 2.013 1.00 77.06 101 GLY A C 1
ATOM 790 O O . GLY A 1 101 ? 0.657 12.202 2.558 1.00 77.06 101 GLY A O 1
ATOM 791 N N . PHE A 1 102 ? -0.157 14.292 2.425 1.00 83.06 102 PHE A N 1
ATOM 792 C CA . PHE A 1 102 ? -1.046 14.213 3.580 1.00 83.06 102 PHE A CA 1
ATOM 793 C C . PHE A 1 102 ? -2.085 13.099 3.431 1.00 83.06 102 PHE A C 1
ATOM 795 O O . PHE A 1 102 ? -2.161 12.235 4.300 1.00 83.06 102 PHE A O 1
ATOM 802 N N . HIS A 1 103 ? -2.812 13.042 2.310 1.00 79.06 103 HIS A N 1
ATOM 803 C CA . HIS A 1 103 ? -3.785 11.966 2.083 1.00 79.06 103 HIS A CA 1
ATOM 804 C C . HIS A 1 103 ? -3.128 10.588 1.993 1.00 79.06 103 HIS A C 1
ATOM 806 O O . HIS A 1 103 ? -3.645 9.625 2.550 1.00 79.06 103 HIS A O 1
ATOM 812 N N . ALA A 1 104 ? -1.974 10.490 1.324 1.00 73.31 104 ALA A N 1
ATOM 813 C CA . ALA A 1 104 ? -1.259 9.219 1.213 1.00 73.31 104 ALA A CA 1
ATOM 814 C C . ALA A 1 104 ? -0.820 8.702 2.591 1.00 73.31 104 ALA A C 1
ATOM 816 O O . ALA A 1 104 ? -0.937 7.514 2.882 1.00 73.31 104 ALA A O 1
ATOM 817 N N . ALA A 1 105 ? -0.356 9.602 3.457 1.00 82.19 105 ALA A N 1
ATOM 818 C CA . ALA A 1 105 ? 0.043 9.259 4.810 1.00 82.19 105 ALA A CA 1
ATOM 819 C C . ALA A 1 105 ? -1.151 8.934 5.724 1.00 82.19 105 ALA A C 1
ATOM 821 O O . ALA A 1 105 ? -1.028 8.023 6.539 1.00 82.19 105 ALA A O 1
ATOM 822 N N . ILE A 1 106 ? -2.304 9.598 5.561 1.00 86.38 106 ILE A N 1
ATOM 823 C CA . ILE A 1 106 ? -3.546 9.205 6.248 1.00 86.38 106 ILE A CA 1
ATOM 824 C C . ILE A 1 106 ? -3.929 7.776 5.864 1.00 86.38 106 ILE A C 1
ATOM 826 O O . ILE A 1 106 ? -4.062 6.933 6.745 1.00 86.38 106 ILE A O 1
ATOM 830 N N . ALA A 1 107 ? -4.005 7.472 4.565 1.00 79.50 107 ALA A N 1
ATOM 831 C CA . ALA A 1 107 ? -4.337 6.129 4.093 1.00 79.50 107 ALA A CA 1
ATOM 832 C C . ALA A 1 107 ? -3.339 5.075 4.610 1.00 79.50 107 ALA A C 1
ATOM 834 O O . ALA A 1 107 ? -3.736 3.993 5.043 1.00 79.50 107 ALA A O 1
ATOM 835 N N . ALA A 1 108 ? -2.038 5.390 4.617 1.00 76.56 108 ALA A N 1
ATOM 836 C CA . ALA A 1 108 ? -1.017 4.513 5.188 1.00 76.56 108 ALA A CA 1
ATOM 837 C C . ALA A 1 108 ? -1.207 4.289 6.699 1.00 76.56 108 ALA A C 1
ATOM 839 O O . ALA A 1 108 ? -1.066 3.159 7.173 1.00 76.56 108 ALA A O 1
ATOM 840 N N . GLY A 1 109 ? -1.567 5.339 7.441 1.00 86.00 109 GLY A N 1
ATOM 841 C CA . GLY A 1 109 ? -1.890 5.264 8.864 1.00 86.00 109 GLY A CA 1
ATOM 842 C C . GLY A 1 109 ? -3.112 4.392 9.146 1.00 86.00 109 GLY A C 1
ATOM 843 O O . GLY A 1 109 ? -3.034 3.508 9.999 1.00 86.00 109 GLY A O 1
ATOM 844 N N . CYS A 1 110 ? -4.194 4.560 8.378 1.00 86.38 110 CYS A N 1
ATOM 845 C CA . CYS A 1 110 ? -5.399 3.732 8.467 1.00 86.38 110 CYS A CA 1
ATOM 846 C C . CYS A 1 110 ? -5.090 2.246 8.281 1.00 86.38 110 CYS A C 1
ATOM 848 O O . CYS A 1 110 ? -5.431 1.422 9.133 1.00 86.38 110 CYS A O 1
ATOM 850 N N . ARG A 1 111 ? -4.350 1.905 7.217 1.00 80.25 111 ARG A N 1
ATOM 851 C CA . ARG A 1 111 ? -3.936 0.518 6.956 1.00 80.25 111 ARG A CA 1
ATOM 852 C C . ARG A 1 111 ? -3.139 -0.070 8.111 1.00 80.25 111 ARG A C 1
ATOM 854 O O . ARG A 1 111 ? -3.447 -1.164 8.579 1.00 80.25 111 ARG A O 1
ATOM 861 N N . SER A 1 112 ? -2.121 0.657 8.570 1.00 80.62 112 SER A N 1
ATOM 862 C CA . SER A 1 112 ? -1.263 0.186 9.656 1.00 80.62 112 SER A CA 1
ATOM 863 C C . SER A 1 112 ? -2.042 0.037 10.967 1.00 80.62 112 SER A C 1
ATOM 865 O O . SER A 1 112 ? -1.743 -0.856 11.760 1.00 80.62 112 SER A O 1
ATOM 867 N N . ALA A 1 113 ? -3.068 0.864 11.195 1.00 90.62 113 ALA A N 1
ATOM 868 C CA . ALA A 1 113 ? -3.926 0.759 12.371 1.00 90.62 113 ALA A CA 1
ATOM 869 C C . ALA A 1 113 ? -4.788 -0.499 12.322 1.00 90.62 113 ALA A C 1
ATOM 871 O O . ALA A 1 113 ? -4.787 -1.259 13.289 1.00 90.62 113 ALA A O 1
ATOM 872 N N . ALA A 1 114 ? -5.461 -0.755 11.196 1.00 85.12 114 ALA A N 1
ATOM 873 C CA . ALA A 1 114 ? -6.279 -1.951 11.014 1.00 85.12 114 ALA A CA 1
ATOM 874 C C . ALA A 1 114 ? -5.447 -3.231 11.193 1.00 85.12 114 ALA A C 1
ATOM 876 O O . ALA A 1 114 ? -5.795 -4.091 12.003 1.00 85.12 114 ALA A O 1
ATOM 877 N N . GLU A 1 115 ? -4.289 -3.324 10.527 1.00 81.31 115 GLU A N 1
ATOM 878 C CA . GLU A 1 115 ? -3.364 -4.457 10.675 1.00 81.31 115 GLU A CA 1
ATOM 879 C C . GLU A 1 115 ? -2.954 -4.676 12.133 1.00 81.31 115 GLU A C 1
ATOM 881 O O . GLU A 1 115 ? -2.986 -5.801 12.634 1.00 81.31 115 GLU A O 1
ATOM 886 N N . ARG A 1 116 ? -2.596 -3.595 12.833 1.00 89.56 116 ARG A N 1
ATOM 887 C CA . ARG A 1 116 ? -2.147 -3.647 14.224 1.00 89.56 116 ARG A CA 1
ATOM 888 C C . ARG A 1 116 ? -3.269 -4.064 15.175 1.00 89.56 116 ARG A C 1
ATOM 890 O O . ARG A 1 116 ? -3.043 -4.908 16.041 1.00 89.56 116 ARG A O 1
ATOM 897 N N . LEU A 1 117 ? -4.465 -3.503 15.023 1.00 89.69 117 LEU A N 1
ATOM 898 C CA . LEU A 1 117 ? -5.627 -3.818 15.858 1.00 89.69 117 LEU A CA 1
ATOM 899 C C . LEU A 1 117 ? -6.057 -5.282 15.691 1.00 89.69 117 LEU A C 1
ATOM 901 O O . LEU A 1 117 ? -6.324 -5.955 16.690 1.00 89.69 117 LEU A O 1
ATOM 905 N N . ILE A 1 118 ? -6.052 -5.790 14.454 1.00 85.50 118 ILE A N 1
ATOM 906 C CA . ILE A 1 118 ? -6.340 -7.197 14.143 1.00 85.50 118 ILE A CA 1
ATOM 907 C C . ILE A 1 118 ? -5.253 -8.104 14.730 1.00 85.50 118 ILE A C 1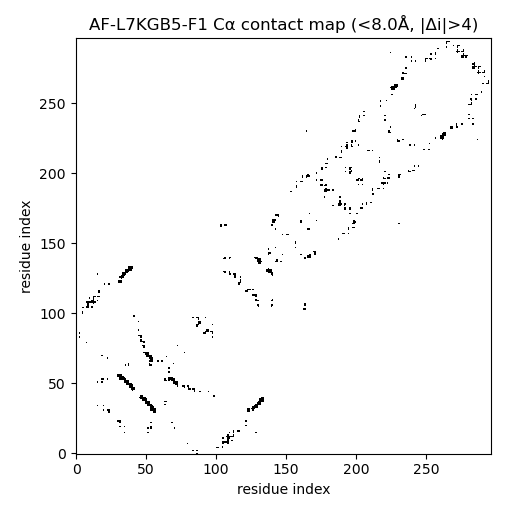
ATOM 909 O O . ILE A 1 118 ? -5.563 -9.070 15.427 1.00 85.50 118 ILE A O 1
ATOM 913 N N . ALA A 1 119 ? -3.974 -7.787 14.502 1.00 83.12 119 ALA A N 1
ATOM 914 C CA . ALA A 1 119 ? -2.854 -8.596 14.982 1.00 83.12 119 ALA A CA 1
ATOM 915 C C . ALA A 1 119 ? -2.811 -8.707 16.516 1.00 83.12 119 ALA A C 1
ATOM 917 O O . ALA A 1 119 ? -2.416 -9.744 17.051 1.00 83.12 119 ALA A O 1
ATOM 918 N N . HIS A 1 120 ? -3.237 -7.663 17.229 1.00 90.56 120 HIS A N 1
ATOM 919 C CA . HIS A 1 120 ? -3.328 -7.662 18.690 1.00 90.56 120 HIS A CA 1
ATOM 920 C C . HIS A 1 120 ? -4.661 -8.193 19.238 1.00 90.56 120 HIS A C 1
ATOM 922 O O . HIS A 1 120 ? -4.819 -8.261 20.457 1.00 90.56 120 HIS A O 1
ATOM 928 N N . GLY A 1 121 ? -5.600 -8.592 18.375 1.00 87.19 121 GLY A N 1
ATOM 929 C CA . GLY A 1 121 ? -6.892 -9.147 18.781 1.00 87.19 121 GLY A CA 1
ATOM 930 C C . GLY A 1 121 ? -7.817 -8.141 19.470 1.00 87.19 121 GLY A C 1
ATOM 931 O O . GLY A 1 121 ? -8.692 -8.552 20.228 1.00 87.19 121 GLY A O 1
ATOM 932 N N . VAL A 1 122 ? -7.620 -6.838 19.233 1.00 88.75 122 VAL A N 1
ATOM 933 C CA . VAL A 1 122 ? -8.513 -5.777 19.738 1.00 88.75 122 VAL A CA 1
ATOM 934 C C . VAL A 1 122 ? -9.841 -5.790 18.976 1.00 88.75 122 VAL A C 1
ATOM 936 O O . VAL A 1 122 ? -10.894 -5.503 19.539 1.00 88.75 122 VAL A O 1
ATOM 939 N N . VAL A 1 123 ? -9.787 -6.158 17.696 1.00 88.81 123 VAL A N 1
ATOM 940 C CA . VAL A 1 123 ? -10.920 -6.207 16.764 1.00 88.81 123 VAL A CA 1
ATOM 941 C C . VAL A 1 123 ? -10.911 -7.519 15.974 1.00 88.81 123 VAL A C 1
ATOM 943 O O . VAL A 1 123 ? -9.918 -8.251 15.967 1.00 88.81 123 VAL A O 1
ATOM 946 N N . GLY A 1 124 ? -12.025 -7.831 15.308 1.00 79.62 124 GLY A N 1
ATOM 947 C CA . GLY A 1 124 ? -12.123 -8.983 14.406 1.00 79.62 124 GLY A CA 1
ATOM 948 C C . GLY A 1 124 ? -11.410 -8.751 13.068 1.00 79.62 124 GLY A C 1
ATOM 949 O O . GLY A 1 124 ? -11.136 -7.619 12.691 1.00 79.62 124 GLY A O 1
ATOM 950 N N . GLY A 1 125 ? -11.156 -9.825 12.311 1.00 73.38 125 GLY A N 1
ATOM 951 C CA . GLY A 1 125 ? -10.458 -9.750 11.015 1.00 73.38 125 GLY A CA 1
ATOM 952 C C . GLY A 1 125 ? -11.206 -9.011 9.896 1.00 73.38 125 GLY A C 1
ATOM 953 O O . GLY A 1 125 ? -10.619 -8.768 8.851 1.00 73.38 125 GLY A O 1
ATOM 954 N N . GLU A 1 126 ? -12.476 -8.662 10.113 1.00 76.81 126 GLU A N 1
ATOM 955 C CA . GLU A 1 126 ? -13.309 -7.860 9.201 1.00 76.81 126 GLU A CA 1
ATOM 956 C C . GLU A 1 126 ? -13.276 -6.357 9.536 1.00 76.81 126 GLU A C 1
ATOM 958 O 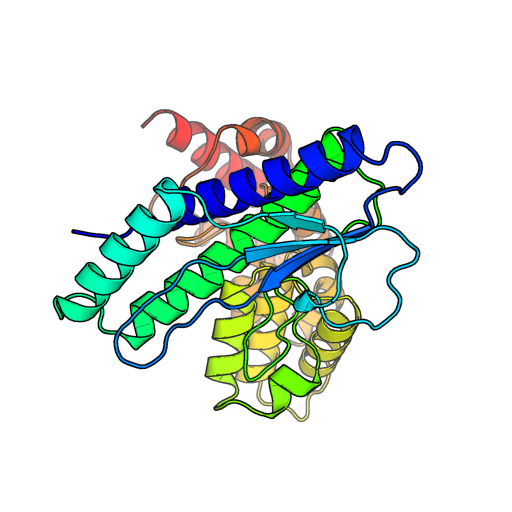O . GLU A 1 126 ? -14.072 -5.597 8.995 1.00 76.81 126 GLU A O 1
ATOM 963 N N . PHE A 1 127 ? -12.429 -5.930 10.478 1.00 83.75 127 PHE A N 1
ATOM 964 C CA . PHE A 1 127 ? -12.331 -4.526 10.867 1.00 83.75 127 PHE A CA 1
ATOM 965 C C . PHE A 1 127 ? -11.726 -3.667 9.757 1.00 83.75 127 PHE A C 1
ATOM 967 O O . PHE A 1 127 ? -10.719 -4.054 9.158 1.00 83.75 127 PHE A O 1
ATOM 974 N N . ASP A 1 128 ? -12.289 -2.475 9.571 1.00 80.94 128 ASP A N 1
ATOM 975 C CA . ASP A 1 128 ? -11.822 -1.503 8.587 1.00 80.94 128 ASP A CA 1
ATOM 976 C C . ASP A 1 128 ? -11.533 -0.126 9.205 1.00 80.94 128 ASP A C 1
ATOM 978 O O . ASP A 1 128 ? -12.172 0.297 10.173 1.00 80.94 128 ASP A O 1
ATOM 982 N N . ALA A 1 129 ? -10.557 0.581 8.644 1.00 84.50 129 ALA A N 1
ATOM 983 C CA . ALA A 1 129 ? -10.205 1.941 9.035 1.00 84.50 129 ALA A CA 1
ATOM 984 C C . ALA A 1 129 ? -10.120 2.823 7.786 1.00 84.50 129 ALA A C 1
ATOM 986 O O . ALA A 1 129 ? -9.283 2.576 6.928 1.00 84.50 129 ALA A O 1
ATOM 987 N N . ASP A 1 130 ? -10.929 3.876 7.706 1.00 82.50 130 ASP A N 1
ATOM 988 C CA . ASP A 1 130 ? -11.066 4.732 6.521 1.00 82.50 130 ASP A CA 1
ATOM 989 C C . ASP A 1 130 ? -10.888 6.218 6.845 1.00 82.50 130 ASP A C 1
ATOM 991 O O . ASP A 1 130 ? -10.773 6.600 8.006 1.00 82.50 130 ASP A O 1
ATOM 995 N N . ALA A 1 131 ? -10.881 7.075 5.821 1.00 81.12 131 ALA A N 1
ATOM 996 C CA . ALA A 1 131 ? -10.881 8.523 5.982 1.00 81.12 131 ALA A CA 1
ATOM 997 C C . ALA A 1 131 ? -11.792 9.205 4.948 1.00 81.12 131 ALA A C 1
ATOM 999 O O . ALA A 1 131 ? -11.473 9.197 3.766 1.00 81.12 131 ALA A O 1
ATOM 1000 N N . GLU A 1 132 ? -12.876 9.835 5.397 1.00 74.25 132 GLU A N 1
ATOM 1001 C CA . GLU A 1 132 ? -13.902 10.481 4.570 1.00 74.25 132 GLU A CA 1
ATOM 1002 C C . GLU A 1 132 ? -13.642 11.985 4.382 1.00 74.25 132 GLU A C 1
ATOM 1004 O O . GLU A 1 132 ? -13.287 12.691 5.332 1.00 74.25 132 GLU A O 1
ATOM 1009 N N . ARG A 1 133 ? -13.831 12.503 3.156 1.00 63.38 133 ARG A N 1
ATOM 1010 C CA . ARG A 1 133 ? -13.720 13.941 2.872 1.00 63.38 133 ARG A CA 1
ATOM 1011 C C . ARG A 1 133 ? -15.102 14.606 2.909 1.00 63.38 133 ARG A C 1
ATOM 1013 O O . ARG A 1 133 ? -16.076 13.986 2.506 1.00 63.38 133 ARG A O 1
ATOM 1020 N N . PRO A 1 134 ? -15.186 15.903 3.261 1.00 51.66 134 PRO A N 1
ATOM 1021 C CA . PRO A 1 134 ? -16.459 16.633 3.333 1.00 51.66 134 PRO A CA 1
ATOM 1022 C C . PRO A 1 134 ? -17.263 16.716 2.022 1.00 51.66 134 PRO A C 1
ATOM 1024 O O . PRO A 1 134 ? -18.461 16.968 2.076 1.00 51.66 134 PRO A O 1
ATOM 1027 N N . ASP A 1 135 ? -16.610 16.538 0.868 1.00 48.50 135 ASP A N 1
ATOM 1028 C CA . ASP A 1 135 ? -17.226 16.639 -0.466 1.00 48.50 135 ASP A CA 1
ATOM 1029 C C . ASP A 1 135 ? -17.172 15.314 -1.257 1.00 48.50 135 ASP A C 1
ATOM 1031 O O . ASP A 1 135 ? -17.638 15.279 -2.389 1.00 48.50 135 ASP A O 1
ATOM 1035 N N . ASP A 1 136 ? -16.584 14.253 -0.686 1.00 43.06 136 ASP A N 1
ATOM 1036 C CA . ASP A 1 136 ? -16.456 12.929 -1.310 1.00 43.06 136 ASP A CA 1
ATOM 1037 C C . ASP A 1 136 ? -16.121 11.874 -0.248 1.00 43.06 136 ASP A C 1
ATOM 1039 O O . ASP A 1 136 ? -15.108 11.966 0.461 1.00 43.06 136 ASP A O 1
ATOM 1043 N N . THR A 1 137 ? -16.925 10.820 -0.172 1.00 40.53 137 THR A N 1
ATOM 1044 C CA . THR A 1 137 ? -16.605 9.645 0.636 1.00 40.53 137 THR A CA 1
ATOM 1045 C C . THR A 1 137 ? -15.495 8.865 -0.060 1.00 40.53 137 THR A C 1
ATOM 1047 O O . THR A 1 137 ? -15.769 7.914 -0.775 1.00 40.53 137 THR A O 1
ATOM 1050 N N . LEU A 1 138 ? -14.230 9.249 0.133 1.00 36.62 138 LEU A N 1
ATOM 1051 C CA . LEU A 1 138 ? -13.115 8.367 -0.210 1.00 36.62 138 LEU A CA 1
ATOM 1052 C C . LEU A 1 138 ? -13.046 7.268 0.855 1.00 36.62 138 LEU A C 1
ATOM 1054 O O . LEU A 1 138 ? -12.759 7.569 2.013 1.00 36.62 138 LEU A O 1
ATOM 1058 N N . PRO A 1 139 ? -13.235 5.986 0.534 1.00 37.06 139 PRO A N 1
ATOM 1059 C CA . PRO A 1 139 ? -12.817 4.935 1.440 1.00 37.06 139 PRO A CA 1
ATOM 1060 C C . PRO A 1 139 ? -11.288 4.918 1.377 1.00 37.06 139 PRO A C 1
ATOM 1062 O O . PRO A 1 139 ? -10.687 4.581 0.354 1.00 37.06 139 PRO A O 1
ATOM 1065 N N . ALA A 1 140 ? -10.620 5.329 2.456 1.00 40.78 140 ALA A N 1
ATOM 1066 C CA . ALA A 1 140 ? -9.156 5.357 2.484 1.00 40.78 140 ALA A CA 1
ATOM 1067 C C . ALA A 1 140 ? -8.534 3.949 2.363 1.00 40.78 140 ALA A C 1
ATOM 1069 O O . ALA A 1 140 ? -7.325 3.843 2.127 1.00 40.78 140 ALA A O 1
ATOM 1070 N N . CYS A 1 141 ? -9.350 2.889 2.444 1.00 36.06 141 CYS A N 1
ATOM 1071 C CA . CYS A 1 141 ? -8.955 1.510 2.171 1.00 36.06 141 CYS A CA 1
ATOM 1072 C C . CYS A 1 141 ? -9.572 0.867 0.913 1.00 36.06 141 CYS A C 1
ATOM 1074 O O . CYS A 1 141 ? -9.125 -0.214 0.522 1.00 36.06 141 CYS A O 1
ATOM 1076 N N . VAL A 1 142 ? -10.499 1.520 0.208 1.00 35.94 142 VAL A N 1
ATOM 1077 C CA . VAL A 1 142 ? -11.089 1.004 -1.038 1.00 35.94 142 VAL A CA 1
ATOM 1078 C C . VAL A 1 142 ? -11.357 2.172 -1.976 1.00 35.94 142 VAL A C 1
ATOM 1080 O O . VAL A 1 142 ? -12.380 2.825 -1.868 1.00 35.94 142 VAL A O 1
ATOM 1083 N N . VAL A 1 143 ? -10.476 2.438 -2.941 1.00 36.97 143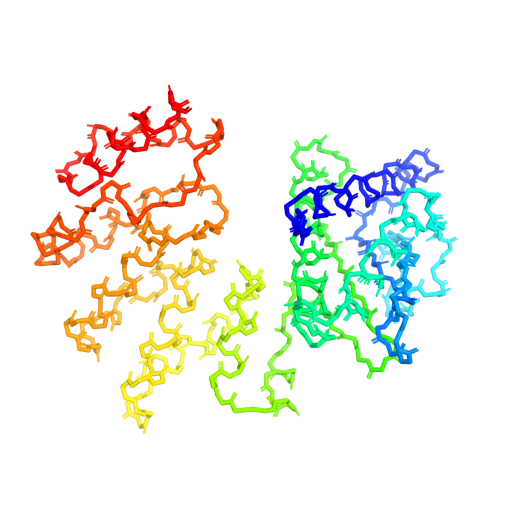 VAL A N 1
ATOM 1084 C CA . VAL A 1 143 ? -10.903 3.261 -4.083 1.00 36.97 143 VAL A CA 1
ATOM 1085 C C . VAL A 1 143 ? -12.085 2.535 -4.716 1.00 36.97 143 VAL A C 1
ATOM 1087 O O . VAL A 1 143 ? -11.929 1.401 -5.157 1.00 36.97 143 VAL A O 1
ATOM 1090 N N . GLY A 1 144 ? -13.270 3.137 -4.706 1.00 33.88 144 GLY A N 1
ATOM 1091 C CA . GLY A 1 144 ? -14.392 2.629 -5.480 1.00 33.88 144 GLY A CA 1
ATOM 1092 C C . GLY A 1 144 ? -14.109 2.823 -6.967 1.00 33.88 144 GLY A C 1
ATOM 1093 O O . GLY A 1 144 ? -13.476 3.794 -7.374 1.00 33.88 144 GLY A O 1
ATOM 1094 N N . VAL A 1 145 ? -14.598 1.909 -7.797 1.00 32.78 145 VAL A N 1
ATOM 1095 C CA . VAL A 1 145 ? -14.552 1.992 -9.270 1.00 32.78 145 VAL A CA 1
ATOM 1096 C C . VAL A 1 145 ? -15.056 3.348 -9.797 1.00 32.78 145 VAL A C 1
ATOM 1098 O O . VAL A 1 145 ? -14.577 3.851 -10.816 1.00 32.78 145 VAL A O 1
ATOM 1101 N N . ASP A 1 146 ? -15.988 3.970 -9.076 1.00 33.06 146 ASP A N 1
ATOM 1102 C CA . ASP A 1 146 ? -16.589 5.250 -9.443 1.00 33.06 146 ASP A CA 1
ATOM 1103 C C . ASP A 1 146 ? -15.650 6.453 -9.183 1.00 33.06 146 ASP A C 1
ATOM 1105 O O . ASP A 1 146 ? -15.589 7.357 -10.017 1.00 33.06 146 ASP A O 1
ATOM 1109 N N . ASP A 1 147 ? -14.789 6.411 -8.154 1.00 36.84 147 ASP A N 1
ATOM 1110 C CA . ASP A 1 147 ? -13.738 7.425 -7.902 1.00 36.84 147 ASP A CA 1
ATOM 1111 C C . ASP A 1 147 ? -12.636 7.398 -8.965 1.00 36.84 147 ASP A C 1
ATOM 1113 O O . ASP A 1 147 ? -12.011 8.414 -9.290 1.00 36.84 147 ASP A O 1
ATOM 1117 N N . ILE A 1 148 ? -12.408 6.221 -9.556 1.00 40.06 148 ILE A N 1
ATOM 1118 C CA . ILE A 1 148 ? -11.540 6.080 -10.723 1.00 40.06 148 ILE A CA 1
ATOM 1119 C C . ILE A 1 148 ? -12.144 6.868 -11.883 1.00 40.06 148 ILE A C 1
ATOM 1121 O O . ILE A 1 148 ? -11.385 7.346 -12.709 1.00 40.06 148 ILE A O 1
ATOM 1125 N N . CYS A 1 149 ? -13.463 7.056 -11.972 1.00 34.25 149 CYS A N 1
ATOM 1126 C CA . CYS A 1 149 ? -14.111 7.636 -13.144 1.00 34.25 149 CYS A CA 1
ATOM 1127 C C . CYS A 1 149 ? -14.212 9.172 -13.136 1.00 34.25 149 CYS A C 1
ATOM 1129 O O . CYS A 1 149 ? -14.149 9.750 -14.227 1.00 34.25 149 CYS A O 1
ATOM 1131 N N . GLU A 1 150 ? -14.286 9.836 -11.977 1.00 34.75 150 GLU A N 1
ATOM 1132 C CA . GLU A 1 150 ? -14.631 11.271 -11.894 1.00 34.75 150 GLU A CA 1
ATOM 1133 C C . GLU A 1 150 ? -13.440 12.258 -11.806 1.00 34.75 150 GLU A C 1
ATOM 1135 O O . GLU A 1 150 ? -13.619 13.457 -12.024 1.00 34.75 150 GLU A O 1
ATOM 1140 N N . SER A 1 151 ? -12.194 11.786 -11.644 1.00 34.84 151 SER A N 1
ATOM 1141 C CA . SER A 1 151 ? -10.979 12.628 -11.658 1.00 34.84 151 SER A CA 1
ATOM 1142 C C . SER A 1 151 ? -9.981 12.246 -12.769 1.00 34.84 151 SER A C 1
ATOM 1144 O O . SER A 1 151 ? -9.521 11.110 -12.838 1.00 34.84 151 SER A O 1
ATOM 1146 N N . THR A 1 152 ? -9.644 13.238 -13.611 1.00 45.97 152 THR A N 1
ATOM 1147 C CA . THR A 1 152 ? -8.407 13.445 -14.411 1.00 45.97 152 THR A CA 1
ATOM 1148 C C . THR A 1 152 ? -7.802 12.237 -15.172 1.00 45.97 152 THR A C 1
ATOM 1150 O O . THR A 1 152 ? -8.444 11.207 -15.350 1.00 45.97 152 THR A O 1
ATOM 1153 N N . SER A 1 153 ? -6.650 12.406 -15.828 1.00 58.22 153 SER A N 1
ATOM 1154 C CA . SER A 1 153 ? -6.149 11.481 -16.862 1.00 58.22 153 SER A CA 1
ATOM 1155 C C . SER A 1 153 ? -5.858 10.066 -16.326 1.00 58.22 153 SER A C 1
ATOM 1157 O O . SER A 1 153 ? -5.688 9.878 -15.127 1.00 58.22 153 SER A O 1
ATOM 1159 N N . LEU A 1 154 ? -5.775 9.052 -17.203 1.00 58.81 154 LEU A N 1
ATOM 1160 C CA . LEU A 1 154 ? -5.429 7.672 -16.803 1.00 58.81 154 LEU A CA 1
ATOM 1161 C C . LEU A 1 154 ? -4.125 7.590 -15.989 1.00 58.81 154 LEU A C 1
ATOM 1163 O O . LEU A 1 154 ? -4.015 6.735 -15.114 1.00 58.81 154 LEU A O 1
ATOM 1167 N N . ASP A 1 155 ? -3.177 8.491 -16.243 1.00 57.84 155 ASP A N 1
ATOM 1168 C CA . ASP A 1 155 ? -1.905 8.553 -15.522 1.00 57.84 155 ASP A CA 1
ATOM 1169 C C . ASP A 1 155 ? -2.109 8.995 -14.061 1.00 57.84 155 ASP A C 1
ATOM 1171 O O . ASP A 1 155 ? -1.593 8.356 -13.146 1.00 57.84 155 ASP A O 1
ATOM 1175 N N . ASP A 1 156 ? -2.964 9.998 -13.823 1.00 54.72 156 ASP A N 1
ATOM 1176 C CA . ASP A 1 156 ? -3.284 10.486 -12.472 1.00 54.72 156 ASP A CA 1
ATOM 1177 C C . ASP A 1 156 ? -3.954 9.396 -11.611 1.00 54.72 156 ASP A C 1
ATOM 1179 O O . ASP A 1 156 ? -3.797 9.360 -10.387 1.00 54.72 156 ASP A O 1
ATOM 1183 N N . ARG A 1 157 ? -4.686 8.476 -12.254 1.00 62.12 157 ARG A N 1
ATOM 1184 C CA . ARG A 1 157 ? -5.374 7.351 -11.599 1.00 62.12 157 ARG A CA 1
ATOM 1185 C C . ARG A 1 157 ? -4.394 6.275 -11.145 1.00 62.12 157 ARG A C 1
ATOM 1187 O O . ARG A 1 157 ? -4.493 5.803 -10.013 1.00 62.12 157 ARG A O 1
ATOM 1194 N N . PHE A 1 158 ? -3.432 5.904 -11.991 1.00 64.38 158 PHE A N 1
ATOM 1195 C CA . PHE A 1 158 ? -2.387 4.956 -11.597 1.00 64.38 158 PHE A CA 1
ATOM 1196 C C . PHE A 1 158 ? -1.493 5.541 -10.502 1.00 64.38 158 PHE A C 1
ATOM 1198 O O . PHE A 1 158 ? -1.214 4.847 -9.527 1.00 64.38 158 PHE A O 1
ATOM 1205 N N . ASP A 1 159 ? -1.154 6.830 -10.581 1.00 65.06 159 ASP A N 1
ATOM 1206 C CA . ASP A 1 159 ? -0.393 7.523 -9.536 1.00 65.06 159 ASP A CA 1
ATOM 1207 C C . ASP A 1 159 ? -1.127 7.533 -8.185 1.00 65.06 159 ASP A C 1
ATOM 1209 O O . ASP A 1 159 ? -0.507 7.386 -7.125 1.00 65.06 159 ASP A O 1
ATOM 1213 N N . LEU A 1 160 ? -2.455 7.695 -8.196 1.00 59.34 160 LEU A N 1
ATOM 1214 C CA . LEU A 1 160 ? -3.269 7.623 -6.985 1.00 59.34 160 LEU A CA 1
ATOM 1215 C C . LEU A 1 160 ? -3.255 6.212 -6.383 1.00 59.34 160 LEU A C 1
ATOM 1217 O O . LEU A 1 160 ? -2.977 6.066 -5.193 1.00 59.34 160 LEU A O 1
ATOM 1221 N N . LEU A 1 161 ? -3.504 5.180 -7.192 1.00 65.69 161 LEU A N 1
ATOM 1222 C CA . LEU A 1 161 ? -3.511 3.785 -6.737 1.00 65.69 161 LEU A CA 1
ATOM 1223 C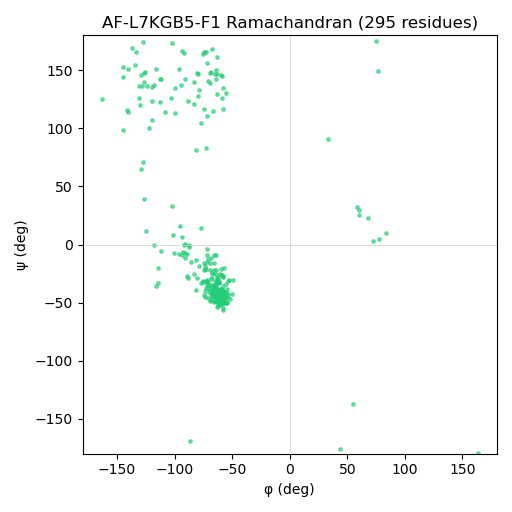 C . LEU A 1 161 ? -2.134 3.343 -6.229 1.00 65.69 161 LEU A C 1
ATOM 1225 O O . LEU A 1 161 ? -2.029 2.674 -5.199 1.00 65.69 161 LEU A O 1
ATOM 1229 N N . ASP A 1 162 ? -1.073 3.782 -6.901 1.00 66.00 162 ASP A N 1
ATOM 1230 C CA . ASP A 1 162 ? 0.301 3.533 -6.491 1.00 66.00 162 ASP A CA 1
ATOM 1231 C C . ASP A 1 162 ? 0.610 4.210 -5.144 1.00 66.00 162 ASP A C 1
ATOM 1233 O O . ASP A 1 162 ? 1.289 3.642 -4.291 1.00 66.00 162 ASP A O 1
ATOM 1237 N N . ARG A 1 163 ? 0.050 5.388 -4.872 1.00 62.56 163 ARG A N 1
ATOM 1238 C CA . ARG A 1 163 ? 0.199 6.039 -3.561 1.00 62.56 163 ARG A CA 1
ATOM 1239 C C . ARG A 1 163 ? -0.651 5.404 -2.464 1.00 62.56 163 ARG A C 1
ATOM 1241 O O . ARG A 1 163 ? -0.240 5.419 -1.303 1.00 62.56 163 ARG A O 1
ATOM 1248 N N . ILE A 1 164 ? -1.811 4.848 -2.807 1.00 64.81 164 ILE A N 1
ATOM 1249 C CA . ILE A 1 164 ? -2.672 4.152 -1.846 1.00 64.81 164 ILE A CA 1
ATOM 1250 C C . ILE A 1 164 ? -2.064 2.800 -1.483 1.00 64.81 164 ILE A C 1
ATOM 1252 O O . ILE A 1 164 ? -2.074 2.444 -0.315 1.00 64.81 164 ILE A O 1
ATOM 1256 N N . GLY A 1 165 ? -1.479 2.050 -2.416 1.00 63.94 165 GLY A N 1
ATOM 1257 C CA . GLY A 1 165 ? -0.752 0.817 -2.088 1.00 63.94 165 GLY A CA 1
ATOM 1258 C C . GLY A 1 165 ? -1.637 -0.372 -1.672 1.00 63.94 165 GLY A C 1
ATOM 1259 O O . GLY A 1 165 ? -1.118 -1.443 -1.365 1.00 63.94 165 GLY A O 1
ATOM 1260 N N . ARG A 1 166 ? -2.966 -0.238 -1.695 1.00 62.19 166 ARG A N 1
ATOM 1261 C CA . ARG A 1 166 ? -3.934 -1.341 -1.599 1.00 62.19 166 ARG A CA 1
ATOM 1262 C C . ARG A 1 166 ? -5.151 -1.037 -2.460 1.00 62.19 166 ARG A C 1
ATOM 1264 O O . ARG A 1 166 ? -5.472 0.122 -2.694 1.00 62.19 166 ARG A O 1
ATOM 1271 N N . VAL A 1 167 ? -5.808 -2.091 -2.923 1.00 67.44 167 VAL A N 1
ATOM 1272 C CA . VAL A 1 167 ? -7.045 -2.028 -3.707 1.00 67.44 167 VAL A CA 1
ATOM 1273 C C . VAL A 1 167 ? -7.977 -3.145 -3.253 1.00 67.44 167 VAL A C 1
ATOM 1275 O O . VAL A 1 167 ? -7.489 -4.195 -2.819 1.00 67.44 167 VAL A O 1
ATOM 1278 N N . SER A 1 168 ? -9.291 -2.937 -3.363 1.00 71.25 168 SER A N 1
ATOM 1279 C CA . SER A 1 168 ? -10.263 -4.009 -3.132 1.00 71.25 168 SER A CA 1
ATOM 1280 C C . SER A 1 168 ? -10.172 -5.090 -4.210 1.00 71.25 168 SER A C 1
ATOM 1282 O O . SER A 1 168 ? -9.522 -4.917 -5.249 1.00 71.25 168 SER A O 1
ATOM 1284 N N . ASP A 1 169 ? -10.832 -6.223 -3.971 1.00 72.25 169 ASP A N 1
ATOM 1285 C CA . ASP A 1 169 ? -10.905 -7.299 -4.957 1.00 72.25 169 ASP A CA 1
ATOM 1286 C C . ASP A 1 169 ? -11.646 -6.870 -6.228 1.00 72.25 169 ASP A C 1
ATOM 1288 O O . ASP A 1 169 ? -11.261 -7.292 -7.320 1.00 72.25 169 ASP A O 1
ATOM 1292 N N . GLU A 1 170 ? -12.641 -5.990 -6.120 1.00 69.00 170 GLU A N 1
ATOM 1293 C CA . GLU A 1 170 ? -13.365 -5.425 -7.260 1.00 69.00 170 GLU A CA 1
ATOM 1294 C C . GLU A 1 170 ? -12.422 -4.615 -8.157 1.00 69.00 170 GLU A C 1
ATOM 1296 O O . GLU A 1 170 ? -12.284 -4.927 -9.341 1.00 69.00 170 GLU A O 1
ATOM 1301 N N . VAL A 1 171 ? -11.682 -3.656 -7.590 1.00 72.31 171 VAL A N 1
ATOM 1302 C CA . VAL A 1 171 ? -10.701 -2.860 -8.350 1.00 72.31 171 VAL A CA 1
ATOM 1303 C C . VAL A 1 171 ? -9.585 -3.738 -8.906 1.00 72.31 171 VAL A C 1
ATOM 1305 O O . VAL A 1 171 ? -9.153 -3.551 -10.044 1.00 72.31 171 VAL A O 1
ATOM 1308 N N . ALA A 1 172 ? -9.126 -4.736 -8.147 1.00 81.69 172 ALA A N 1
ATOM 1309 C CA . ALA A 1 172 ? -8.138 -5.683 -8.649 1.00 81.69 172 ALA A CA 1
ATOM 1310 C C . ALA A 1 172 ? -8.661 -6.463 -9.871 1.00 81.69 172 ALA A C 1
ATOM 1312 O O . ALA A 1 172 ? -7.919 -6.667 -10.836 1.00 81.69 172 ALA A O 1
ATOM 1313 N N . CYS A 1 173 ? -9.935 -6.870 -9.863 1.00 79.94 173 CYS A N 1
ATOM 1314 C CA . CYS A 1 173 ? -10.577 -7.544 -10.993 1.00 79.94 173 CYS A CA 1
ATOM 1315 C C . CYS A 1 173 ? -10.704 -6.633 -12.218 1.00 79.94 173 CYS A C 1
ATOM 1317 O O . CYS A 1 173 ? -10.521 -7.091 -13.350 1.00 79.94 173 CYS A O 1
ATOM 1319 N N . GLU A 1 174 ? -10.978 -5.349 -12.020 1.00 79.06 174 GLU A N 1
ATOM 1320 C CA . GLU A 1 174 ? -11.051 -4.379 -13.112 1.00 79.06 174 GLU A CA 1
ATOM 1321 C C . GLU A 1 174 ? -9.690 -4.071 -13.718 1.00 79.06 174 GLU A C 1
ATOM 1323 O O . GLU A 1 174 ? -9.531 -4.148 -14.937 1.00 79.06 174 GLU A O 1
ATOM 1328 N N . LEU A 1 175 ? -8.679 -3.823 -12.883 1.00 83.12 175 LEU A N 1
ATOM 1329 C CA . LEU A 1 175 ? -7.299 -3.673 -13.337 1.00 83.12 175 LEU A CA 1
ATOM 1330 C C . LEU A 1 175 ? -6.852 -4.915 -14.113 1.00 83.12 175 LEU A C 1
ATOM 1332 O O . LEU A 1 175 ? -6.251 -4.798 -15.179 1.00 83.12 175 LEU A O 1
ATOM 1336 N N . LEU A 1 176 ? -7.197 -6.114 -13.639 1.00 90.81 176 LEU A N 1
ATOM 1337 C CA . LEU A 1 176 ? -6.885 -7.355 -14.346 1.00 90.81 176 LEU A CA 1
ATOM 1338 C C . LEU A 1 176 ? -7.630 -7.457 -15.684 1.00 90.81 176 LEU A C 1
ATOM 1340 O O . LEU A 1 176 ? -7.075 -7.945 -16.671 1.00 90.81 176 LEU A O 1
ATOM 1344 N N . SER A 1 177 ? -8.871 -6.976 -15.741 1.00 86.75 177 SER A N 1
ATOM 1345 C CA . SER A 1 177 ? -9.643 -6.900 -16.983 1.00 86.75 177 SER A CA 1
ATOM 1346 C C . SER A 1 177 ? -8.988 -5.944 -17.984 1.00 86.75 177 SER A C 1
ATOM 1348 O O . SER A 1 177 ? -8.850 -6.305 -19.153 1.00 86.75 177 SER A O 1
ATOM 1350 N N . LEU A 1 178 ? -8.474 -4.796 -17.526 1.00 85.88 178 LEU A N 1
ATOM 1351 C CA . LEU A 1 178 ? -7.689 -3.867 -18.348 1.00 85.88 178 LEU A CA 1
ATOM 1352 C C . LEU A 1 178 ? -6.402 -4.511 -18.875 1.00 85.88 178 LEU A C 1
ATOM 1354 O O . LEU A 1 178 ? -6.090 -4.373 -20.054 1.00 85.88 178 LEU A O 1
ATOM 1358 N N . VAL A 1 179 ? -5.669 -5.262 -18.045 1.00 90.31 179 VAL A N 1
ATOM 1359 C CA . VAL A 1 179 ? -4.456 -5.988 -18.475 1.00 90.31 179 VAL A CA 1
ATOM 1360 C C . VAL A 1 179 ? -4.763 -6.962 -19.623 1.00 90.31 179 VAL A C 1
ATOM 1362 O O . VAL A 1 179 ? -3.974 -7.094 -20.573 1.00 90.31 179 VAL A O 1
ATOM 1365 N N . ARG A 1 180 ? -5.915 -7.637 -19.552 1.00 91.69 180 ARG A N 1
ATOM 1366 C CA . ARG A 1 180 ? -6.346 -8.672 -20.505 1.00 91.69 180 ARG A CA 1
ATOM 1367 C C . ARG A 1 180 ? -6.949 -8.123 -21.789 1.00 91.69 180 ARG A C 1
ATOM 1369 O O . ARG A 1 180 ? -6.851 -8.777 -22.832 1.00 91.69 180 ARG A O 1
ATOM 1376 N N . ASP A 1 181 ? -7.564 -6.950 -21.735 1.00 84.81 181 ASP A N 1
ATOM 1377 C CA . ASP A 1 181 ? -8.224 -6.349 -22.883 1.00 84.81 181 ASP A CA 1
ATOM 1378 C C . ASP A 1 181 ? -7.206 -5.727 -23.852 1.00 84.81 181 ASP A C 1
ATOM 1380 O O . ASP A 1 181 ? -6.646 -4.651 -23.647 1.00 84.81 181 ASP A O 1
ATOM 1384 N N . ARG A 1 182 ? -6.983 -6.436 -24.964 1.00 86.56 182 ARG A N 1
ATOM 1385 C CA . ARG A 1 182 ? -6.035 -6.049 -26.019 1.00 86.56 182 ARG A CA 1
ATOM 1386 C C . ARG A 1 182 ? -6.497 -4.862 -26.864 1.00 86.56 182 ARG A C 1
ATOM 1388 O O . ARG A 1 182 ? -5.760 -4.456 -27.758 1.00 86.56 182 ARG A O 1
ATOM 1395 N N . SER A 1 183 ? -7.706 -4.345 -26.644 1.00 79.06 183 SER A N 1
ATOM 1396 C CA . SER A 1 183 ? -8.143 -3.101 -27.279 1.00 79.06 183 SER A CA 1
ATOM 1397 C C . SER A 1 183 ? -7.470 -1.870 -26.661 1.00 79.06 183 SER A C 1
ATOM 1399 O O . SER A 1 183 ? -7.348 -0.844 -27.333 1.00 79.06 183 SER A O 1
ATOM 1401 N N . TRP A 1 184 ? -6.963 -1.990 -25.427 1.00 80.69 184 TRP A N 1
ATOM 1402 C CA . TRP A 1 184 ? -6.206 -0.936 -24.762 1.00 80.69 184 TRP A CA 1
ATOM 1403 C C . TRP A 1 184 ? -4.744 -0.872 -25.222 1.00 80.69 184 TRP A C 1
ATOM 1405 O O . TRP A 1 184 ? -4.130 -1.910 -25.491 1.00 80.69 184 TRP A O 1
ATOM 1415 N N . PRO A 1 185 ? -4.139 0.333 -25.260 1.00 76.62 185 PRO A N 1
ATOM 1416 C CA . PRO A 1 185 ? -2.717 0.490 -25.546 1.00 76.62 185 PRO A CA 1
ATOM 1417 C C . PRO A 1 185 ? -1.839 -0.266 -24.545 1.00 76.62 185 PRO A C 1
ATOM 1419 O O . PRO A 1 185 ? -2.123 -0.282 -23.346 1.00 76.62 185 PRO A O 1
ATOM 1422 N N . ASP A 1 186 ? -0.709 -0.801 -25.013 1.00 78.44 186 ASP A N 1
ATOM 1423 C CA . ASP A 1 186 ? 0.224 -1.556 -24.166 1.00 78.44 186 ASP A CA 1
ATOM 1424 C C . ASP A 1 186 ? 0.693 -0.765 -22.943 1.00 78.44 186 ASP A C 1
ATOM 1426 O O . ASP A 1 186 ? 0.882 -1.352 -21.882 1.00 78.44 186 ASP A O 1
ATOM 1430 N N . VAL A 1 187 ? 0.847 0.559 -23.058 1.00 75.19 187 VAL A N 1
ATOM 1431 C CA . VAL A 1 187 ? 1.217 1.438 -21.934 1.00 75.19 187 VAL A CA 1
ATOM 1432 C C . VAL A 1 187 ? 0.198 1.343 -20.795 1.00 75.19 187 VAL A C 1
ATOM 1434 O O . VAL A 1 187 ? 0.593 1.153 -19.650 1.00 75.19 187 VAL A O 1
ATOM 1437 N N . VAL A 1 188 ? -1.099 1.385 -21.110 1.00 77.00 188 VAL A N 1
ATOM 1438 C CA . VAL A 1 188 ? -2.188 1.304 -20.120 1.00 77.00 188 VAL A CA 1
ATOM 1439 C C . VAL A 1 188 ? -2.230 -0.084 -19.484 1.00 77.00 188 VAL A C 1
ATOM 1441 O O . VAL A 1 188 ? -2.307 -0.215 -18.266 1.00 77.00 188 VAL A O 1
ATOM 1444 N N . ARG A 1 189 ? -2.106 -1.133 -20.304 1.00 86.19 189 ARG A N 1
ATOM 1445 C CA . ARG A 1 189 ? -2.076 -2.527 -19.835 1.00 86.19 189 ARG A CA 1
ATOM 1446 C C . ARG A 1 189 ? -0.885 -2.783 -18.907 1.00 86.19 189 ARG A C 1
ATOM 1448 O O . ARG A 1 189 ? -1.026 -3.427 -17.872 1.00 86.19 189 ARG A O 1
ATOM 1455 N N . GLY A 1 190 ? 0.285 -2.253 -19.262 1.00 84.00 190 GLY A N 1
ATOM 1456 C CA . GLY A 1 190 ? 1.500 -2.334 -18.454 1.00 84.00 190 GLY A CA 1
ATOM 1457 C C . GLY A 1 190 ? 1.404 -1.545 -17.147 1.00 84.00 190 GLY A C 1
ATOM 1458 O O . GLY A 1 190 ? 1.876 -2.033 -16.120 1.00 84.00 190 GLY A O 1
ATOM 1459 N N . ALA A 1 191 ? 0.762 -0.372 -17.165 1.00 79.69 191 ALA A N 1
ATOM 1460 C CA . ALA A 1 191 ? 0.503 0.424 -15.968 1.00 79.69 191 ALA A CA 1
ATOM 1461 C C . ALA A 1 191 ? -0.437 -0.312 -15.001 1.00 79.69 191 ALA A C 1
ATOM 1463 O O . ALA A 1 191 ? -0.070 -0.519 -13.849 1.00 79.69 191 ALA A O 1
ATOM 1464 N N . ALA A 1 192 ? -1.562 -0.845 -15.490 1.00 84.56 192 ALA A N 1
ATOM 1465 C CA . ALA A 1 192 ? -2.486 -1.637 -14.677 1.00 84.56 192 ALA A CA 1
ATOM 1466 C C . ALA A 1 192 ? -1.817 -2.880 -14.064 1.00 84.56 192 ALA A C 1
ATOM 1468 O O . ALA A 1 192 ? -1.972 -3.149 -12.872 1.00 84.56 192 ALA A O 1
ATOM 1469 N N . ALA A 1 193 ? -1.015 -3.610 -14.850 1.00 92.38 193 ALA A N 1
ATOM 1470 C CA . ALA A 1 193 ? -0.259 -4.754 -14.345 1.00 92.38 193 ALA A CA 1
ATOM 1471 C C . ALA A 1 193 ? 0.777 -4.341 -13.288 1.00 92.38 193 ALA A C 1
ATOM 1473 O O . ALA A 1 193 ? 0.952 -5.035 -12.287 1.00 92.38 193 ALA A O 1
ATOM 1474 N N . SER A 1 194 ? 1.444 -3.203 -13.493 1.00 89.75 194 SER A N 1
ATOM 1475 C CA . SER A 1 194 ? 2.403 -2.647 -12.537 1.00 89.75 194 SER A CA 1
ATOM 1476 C C . SER A 1 194 ? 1.726 -2.252 -11.231 1.00 89.75 194 SER A C 1
ATOM 1478 O O . SER A 1 194 ? 2.235 -2.603 -10.171 1.00 89.75 194 SER A O 1
ATOM 1480 N N . THR A 1 195 ? 0.579 -1.578 -11.286 1.00 86.44 195 THR A N 1
ATOM 1481 C CA . THR A 1 195 ? -0.196 -1.220 -10.094 1.00 86.44 195 THR A CA 1
ATOM 1482 C C . THR A 1 195 ? -0.646 -2.473 -9.349 1.00 86.44 195 THR A C 1
ATOM 1484 O O . THR A 1 195 ? -0.432 -2.558 -8.145 1.00 86.44 195 THR A O 1
ATOM 1487 N N . LEU A 1 196 ? -1.151 -3.502 -10.044 1.00 90.94 196 LEU A N 1
ATOM 1488 C CA . LEU A 1 196 ? -1.479 -4.795 -9.424 1.00 90.94 196 LEU A CA 1
ATOM 1489 C C . LEU A 1 196 ? -0.272 -5.435 -8.727 1.00 90.94 196 LEU A C 1
ATOM 1491 O O . LEU A 1 196 ? -0.393 -5.910 -7.600 1.00 90.94 196 LEU A O 1
ATOM 1495 N N . ALA A 1 197 ? 0.901 -5.433 -9.361 1.00 91.88 197 ALA A N 1
ATOM 1496 C CA . ALA A 1 197 ? 2.115 -5.940 -8.730 1.00 91.88 197 ALA A CA 1
ATOM 1497 C C . ALA A 1 197 ? 2.488 -5.127 -7.482 1.00 91.88 197 ALA A C 1
ATOM 1499 O O . ALA A 1 197 ? 2.770 -5.710 -6.435 1.00 91.88 197 ALA A O 1
ATOM 1500 N N . TRP A 1 198 ? 2.445 -3.797 -7.584 1.00 88.31 198 TRP A N 1
ATOM 1501 C CA . TRP A 1 198 ? 2.768 -2.870 -6.505 1.00 88.31 198 TRP A CA 1
ATOM 1502 C C . TRP A 1 198 ? 1.871 -3.050 -5.284 1.00 88.31 198 TRP A C 1
ATOM 1504 O O . TRP A 1 198 ? 2.385 -3.150 -4.176 1.00 88.31 198 TRP A O 1
ATOM 1514 N N . VAL A 1 199 ? 0.556 -3.184 -5.471 1.00 84.50 199 VAL A N 1
ATOM 1515 C CA . VAL A 1 199 ? -0.425 -3.393 -4.386 1.00 84.50 199 VAL A CA 1
ATOM 1516 C C . VAL A 1 199 ? -0.444 -4.829 -3.837 1.00 84.50 199 VAL A C 1
ATOM 1518 O O . VAL A 1 199 ? -1.368 -5.221 -3.129 1.00 84.50 199 VAL A O 1
ATOM 1521 N N . GLY A 1 200 ? 0.572 -5.635 -4.164 1.00 87.88 200 GLY A N 1
ATOM 1522 C CA . GLY A 1 200 ? 0.757 -6.987 -3.634 1.00 87.88 200 GLY A CA 1
ATOM 1523 C C . GLY A 1 200 ? -0.032 -8.080 -4.361 1.00 87.88 200 GLY A C 1
ATOM 1524 O O . GLY A 1 200 ? -0.052 -9.219 -3.899 1.00 87.88 200 GLY A O 1
ATOM 1525 N N . ARG A 1 201 ? -0.645 -7.772 -5.511 1.00 90.62 201 ARG A N 1
ATOM 1526 C CA . ARG A 1 201 ? -1.457 -8.690 -6.334 1.00 90.62 201 ARG A CA 1
ATOM 1527 C C . ARG A 1 201 ? -0.714 -9.203 -7.568 1.00 90.62 201 ARG A C 1
ATOM 1529 O O . ARG A 1 201 ? -1.305 -9.457 -8.619 1.00 90.62 201 ARG A O 1
ATOM 1536 N N . LEU A 1 202 ? 0.604 -9.387 -7.445 1.00 92.00 202 LEU A N 1
ATOM 1537 C CA . LEU A 1 202 ? 1.450 -9.947 -8.507 1.00 92.00 202 LEU A CA 1
ATOM 1538 C C . LEU A 1 202 ? 0.980 -11.347 -8.947 1.00 92.00 202 LEU A C 1
ATOM 1540 O O . LEU A 1 202 ? 1.168 -11.731 -10.097 1.00 92.00 202 LEU A O 1
ATOM 1544 N N . ASP A 1 203 ? 0.333 -12.095 -8.051 1.00 90.44 203 ASP A N 1
ATOM 1545 C CA . ASP A 1 203 ? -0.252 -13.408 -8.315 1.00 90.44 203 ASP A CA 1
ATOM 1546 C C . ASP A 1 203 ? -1.363 -13.385 -9.377 1.00 90.44 203 ASP A C 1
ATOM 1548 O O . ASP A 1 203 ? -1.480 -14.340 -10.146 1.00 90.44 203 ASP A O 1
ATOM 1552 N N . LEU A 1 204 ? -2.128 -12.292 -9.468 1.00 90.62 204 LEU A N 1
ATOM 1553 C CA . LEU A 1 204 ? -3.209 -12.151 -10.445 1.00 90.62 204 LEU A CA 1
ATOM 1554 C C . LEU A 1 204 ? -2.697 -11.977 -11.877 1.00 90.62 204 LEU A C 1
ATOM 1556 O O . LEU A 1 204 ? -3.343 -12.433 -12.819 1.00 90.62 204 LEU A O 1
ATOM 1560 N N . VAL A 1 205 ? -1.538 -11.335 -12.047 1.00 93.00 205 VAL A N 1
ATOM 1561 C CA . VAL A 1 205 ? -1.005 -10.983 -13.373 1.00 93.00 205 VAL A CA 1
ATOM 1562 C C . VAL A 1 205 ? -0.048 -12.027 -13.941 1.00 93.00 205 VAL A C 1
ATOM 1564 O O . VAL A 1 205 ? 0.283 -11.951 -15.122 1.00 93.00 205 VAL A O 1
ATOM 1567 N N . VAL A 1 206 ? 0.373 -13.034 -13.159 1.00 93.38 206 VAL A N 1
ATOM 1568 C CA . VAL A 1 206 ? 1.367 -14.046 -13.583 1.00 93.38 206 VAL A CA 1
ATOM 1569 C C . VAL A 1 206 ? 0.985 -14.721 -14.896 1.00 93.38 206 VAL A C 1
ATOM 1571 O O . VAL A 1 206 ? 1.830 -14.878 -15.775 1.00 93.38 206 VAL A O 1
ATOM 1574 N N . ALA A 1 207 ? -0.280 -15.118 -15.047 1.00 91.75 207 ALA A N 1
ATOM 1575 C CA . ALA A 1 207 ? -0.757 -15.794 -16.253 1.00 91.75 207 ALA A CA 1
ATOM 1576 C C . ALA A 1 207 ? -0.764 -14.873 -17.486 1.00 91.75 207 ALA A C 1
ATOM 1578 O O . ALA A 1 207 ? -0.665 -15.347 -18.617 1.00 91.75 207 ALA A O 1
ATOM 1579 N N . ASP A 1 208 ? -0.849 -13.564 -17.263 1.00 93.44 208 ASP A N 1
ATOM 1580 C CA . ASP A 1 208 ? -1.034 -12.552 -18.295 1.00 93.44 208 ASP A CA 1
ATOM 1581 C C . ASP A 1 208 ? 0.278 -11.833 -18.668 1.00 93.44 208 ASP A C 1
ATOM 1583 O O . ASP A 1 208 ? 0.311 -11.119 -19.670 1.00 93.44 208 ASP A O 1
ATOM 1587 N N . LEU A 1 209 ? 1.389 -12.068 -17.950 1.00 93.31 209 LEU A N 1
ATOM 1588 C CA . LEU A 1 209 ? 2.698 -11.449 -18.226 1.00 93.31 209 LEU A CA 1
ATOM 1589 C C . LEU A 1 209 ? 3.178 -11.667 -19.668 1.00 93.31 209 LEU A C 1
ATOM 1591 O O . LEU A 1 209 ? 3.706 -10.746 -20.283 1.00 93.31 209 LEU A O 1
ATOM 1595 N N . SER A 1 210 ? 2.948 -12.850 -20.249 1.00 90.62 210 SER A N 1
ATOM 1596 C CA . SER A 1 210 ? 3.333 -13.146 -21.641 1.00 90.62 210 SER A CA 1
ATOM 1597 C C . SER A 1 210 ? 2.531 -12.360 -22.685 1.00 90.62 210 SER A C 1
ATOM 1599 O O . SER A 1 210 ? 2.869 -12.386 -23.866 1.00 90.62 210 SER A O 1
ATOM 1601 N N . SER A 1 211 ? 1.443 -11.702 -22.275 1.00 89.94 211 SER A N 1
ATOM 1602 C CA . SER A 1 211 ? 0.648 -10.823 -23.136 1.00 89.94 211 SER A CA 1
ATOM 1603 C C . SER A 1 211 ? 1.133 -9.369 -23.129 1.00 89.94 211 SER A C 1
ATOM 1605 O O . SER A 1 211 ? 0.615 -8.557 -23.902 1.00 89.94 211 SER A O 1
ATOM 1607 N N . LEU A 1 212 ? 2.079 -9.036 -22.248 1.00 91.00 212 LEU A N 1
ATOM 1608 C CA . LEU A 1 212 ? 2.764 -7.749 -22.202 1.00 91.00 212 LEU A CA 1
ATOM 1609 C C . LEU A 1 212 ? 4.046 -7.816 -23.034 1.00 91.00 212 LEU A C 1
ATOM 1611 O O . LEU A 1 212 ? 4.537 -8.895 -23.377 1.00 91.00 212 LEU A O 1
ATOM 1615 N N . THR A 1 213 ? 4.623 -6.655 -23.344 1.00 91.62 213 THR A N 1
ATOM 1616 C CA . THR A 1 213 ? 5.980 -6.64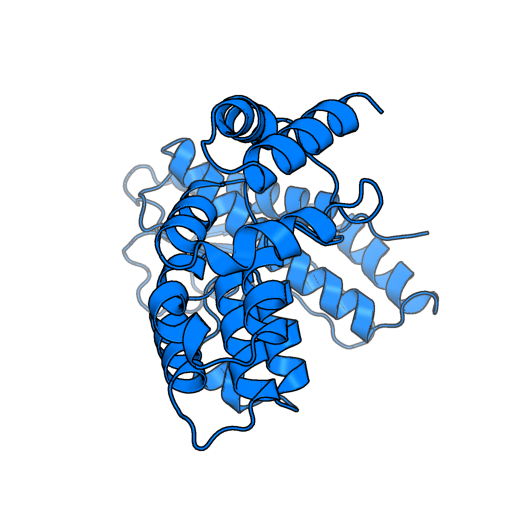6 -23.898 1.00 91.62 213 THR A CA 1
ATOM 1617 C C . THR A 1 213 ? 6.967 -7.186 -22.862 1.00 91.62 213 THR A C 1
ATOM 1619 O O . THR A 1 213 ? 6.779 -7.022 -21.655 1.00 91.62 213 THR A O 1
ATOM 1622 N N . HIS A 1 214 ? 8.052 -7.804 -23.329 1.00 91.50 214 HIS A N 1
ATOM 1623 C CA . HIS A 1 214 ? 9.069 -8.393 -22.450 1.00 91.50 214 HIS A CA 1
ATOM 1624 C C . HIS A 1 214 ? 9.615 -7.393 -21.420 1.00 91.50 214 HIS A C 1
ATOM 1626 O O . HIS A 1 214 ? 9.721 -7.698 -20.235 1.00 91.50 214 HIS A O 1
ATOM 1632 N N . GLN A 1 215 ? 9.871 -6.158 -21.859 1.00 90.56 215 GLN A N 1
ATOM 1633 C CA . GLN A 1 215 ? 10.335 -5.080 -20.990 1.00 90.56 215 GLN A CA 1
ATOM 1634 C C . GLN A 1 215 ? 9.305 -4.720 -19.909 1.00 90.56 215 GLN A C 1
ATOM 1636 O O . GLN A 1 215 ? 9.674 -4.589 -18.745 1.00 90.56 215 GLN A O 1
ATOM 1641 N N . GLN A 1 216 ? 8.019 -4.627 -20.264 1.00 91.38 216 GLN A N 1
ATOM 1642 C CA . GLN A 1 216 ? 6.954 -4.355 -19.296 1.00 91.38 216 GLN A CA 1
ATOM 1643 C C . GLN A 1 216 ? 6.792 -5.492 -18.294 1.00 91.38 216 GLN A C 1
ATOM 1645 O O . GLN A 1 216 ? 6.622 -5.227 -17.112 1.00 91.38 216 GLN A O 1
ATOM 1650 N N . ALA A 1 217 ? 6.876 -6.749 -18.735 1.00 94.56 217 ALA A N 1
ATOM 1651 C CA . ALA A 1 217 ? 6.819 -7.886 -17.823 1.00 94.56 217 ALA A CA 1
ATOM 1652 C C . ALA A 1 217 ? 7.948 -7.816 -16.780 1.00 94.56 217 ALA A C 1
ATOM 1654 O O . ALA A 1 217 ? 7.702 -8.021 -15.594 1.00 94.56 217 ALA A O 1
ATOM 1655 N N . LEU A 1 218 ? 9.167 -7.457 -17.195 1.00 94.06 218 LEU A N 1
ATOM 1656 C CA . LEU A 1 218 ? 10.275 -7.239 -16.264 1.00 94.06 218 LEU A CA 1
ATOM 1657 C C . LEU A 1 218 ? 10.018 -6.069 -15.309 1.00 94.06 218 LEU A C 1
ATOM 1659 O O . LEU A 1 218 ? 10.318 -6.193 -14.125 1.00 94.06 218 LEU A O 1
ATOM 1663 N N . ASP A 1 219 ? 9.482 -4.950 -15.804 1.00 90.94 219 ASP A N 1
ATOM 1664 C CA . ASP A 1 219 ? 9.180 -3.769 -14.987 1.00 90.94 219 ASP A CA 1
ATOM 1665 C C . ASP A 1 219 ? 8.111 -4.091 -13.928 1.00 90.94 219 ASP A C 1
ATOM 1667 O O . ASP A 1 219 ? 8.322 -3.829 -12.747 1.00 90.94 219 ASP A O 1
ATOM 1671 N N . VAL A 1 220 ? 7.026 -4.765 -14.325 1.00 93.25 220 VAL A N 1
ATOM 1672 C CA . VAL A 1 220 ? 5.938 -5.222 -13.443 1.00 93.25 220 VAL A CA 1
ATOM 1673 C C . VAL A 1 220 ? 6.464 -6.145 -12.345 1.00 93.25 220 VAL A C 1
ATOM 1675 O O . VAL A 1 220 ? 6.174 -5.945 -11.168 1.00 93.25 220 VAL A O 1
ATOM 1678 N N . VAL A 1 221 ? 7.255 -7.156 -12.714 1.00 94.62 221 VAL A N 1
ATOM 1679 C CA . VAL A 1 221 ? 7.771 -8.155 -11.765 1.00 94.62 221 VAL A CA 1
ATOM 1680 C C . VAL A 1 221 ? 8.817 -7.556 -10.827 1.00 94.62 221 VAL A C 1
ATOM 1682 O O . VAL A 1 221 ? 8.887 -7.936 -9.660 1.00 94.62 221 VAL A O 1
ATOM 1685 N N . ALA A 1 222 ? 9.628 -6.621 -11.321 1.00 91.62 222 ALA A N 1
ATOM 1686 C CA . ALA A 1 222 ? 10.638 -5.941 -10.525 1.00 91.62 222 ALA A CA 1
ATOM 1687 C C . ALA A 1 222 ? 10.037 -4.940 -9.535 1.00 91.62 222 ALA A C 1
ATOM 1689 O O . ALA A 1 222 ? 10.613 -4.743 -8.469 1.00 91.62 222 ALA A O 1
ATOM 1690 N N . ARG A 1 223 ? 8.906 -4.316 -9.877 1.00 89.50 223 ARG A N 1
ATOM 1691 C CA . ARG A 1 223 ? 8.347 -3.157 -9.174 1.00 89.50 223 ARG A CA 1
ATOM 1692 C C . ARG A 1 223 ? 8.219 -3.296 -7.645 1.00 89.50 223 ARG A C 1
ATOM 1694 O O . ARG A 1 223 ? 8.567 -2.337 -6.967 1.00 89.50 223 ARG A O 1
ATOM 1701 N N . PRO A 1 224 ? 7.779 -4.431 -7.066 1.00 89.00 224 PRO A N 1
ATOM 1702 C CA . PRO A 1 224 ? 7.673 -4.560 -5.606 1.00 89.00 224 PRO A CA 1
ATOM 1703 C C . PRO A 1 224 ? 9.023 -4.674 -4.886 1.00 89.00 224 PRO A C 1
ATOM 1705 O O . PRO A 1 224 ? 9.082 -4.557 -3.667 1.00 89.00 224 PRO A O 1
ATOM 1708 N N . TYR A 1 225 ? 10.098 -4.957 -5.624 1.00 89.31 225 TYR A N 1
ATOM 1709 C CA . TYR A 1 225 ? 11.414 -5.292 -5.077 1.00 89.31 225 TYR A CA 1
ATOM 1710 C C . TYR A 1 225 ? 12.463 -4.231 -5.423 1.00 89.31 225 TYR A C 1
ATOM 1712 O O . TYR A 1 225 ? 13.375 -3.974 -4.648 1.00 89.31 225 TYR A O 1
ATOM 1720 N N . LEU A 1 226 ? 12.347 -3.603 -6.591 1.00 85.81 226 LEU A N 1
ATOM 1721 C CA . LEU A 1 226 ? 13.282 -2.602 -7.089 1.00 85.81 226 LEU A CA 1
ATOM 1722 C C . LEU A 1 226 ? 12.573 -1.250 -7.143 1.00 85.81 226 LEU A C 1
ATOM 1724 O O . LEU A 1 226 ? 11.561 -1.104 -7.823 1.00 85.81 226 LEU A O 1
ATOM 1728 N N . GLY A 1 227 ? 13.114 -0.250 -6.454 1.00 77.19 227 GLY A N 1
ATOM 1729 C CA . GLY A 1 227 ? 12.470 1.055 -6.343 1.00 77.19 227 GLY A CA 1
ATOM 1730 C C . GLY A 1 227 ? 13.039 1.901 -5.213 1.00 77.19 227 GLY A C 1
ATOM 1731 O O . GLY A 1 227 ? 13.970 1.495 -4.521 1.00 77.19 227 GLY A O 1
ATOM 1732 N N . ARG A 1 228 ? 12.487 3.107 -5.052 1.00 68.50 228 ARG A N 1
ATOM 1733 C CA . ARG A 1 228 ? 12.784 3.987 -3.907 1.00 68.50 228 ARG A CA 1
ATOM 1734 C C . ARG A 1 228 ? 11.850 3.749 -2.729 1.00 68.50 228 ARG A C 1
ATOM 1736 O O . ARG A 1 228 ? 12.257 3.971 -1.594 1.00 68.50 228 ARG A O 1
ATOM 1743 N N . ASP A 1 229 ? 10.649 3.271 -3.024 1.00 74.38 229 ASP A N 1
ATOM 1744 C CA . ASP A 1 229 ? 9.574 3.082 -2.065 1.00 74.38 229 ASP A CA 1
ATOM 1745 C C . ASP A 1 229 ? 9.239 1.593 -1.940 1.00 74.38 229 ASP A C 1
ATOM 1747 O O . ASP A 1 229 ? 9.402 0.820 -2.888 1.00 74.38 229 ASP A O 1
ATOM 1751 N N . LYS A 1 230 ? 8.759 1.211 -0.757 1.00 80.19 230 LYS A N 1
ATOM 1752 C CA . LYS A 1 230 ? 8.293 -0.133 -0.406 1.00 80.19 230 LYS A CA 1
ATOM 1753 C C . LYS A 1 230 ? 6.791 -0.082 -0.171 1.00 80.19 230 LYS A C 1
ATOM 1755 O O . LYS A 1 230 ? 6.309 0.869 0.443 1.00 80.19 230 LYS A O 1
ATOM 1760 N N . ASN A 1 231 ? 6.069 -1.120 -0.582 1.00 79.56 231 ASN A N 1
ATOM 1761 C CA . ASN A 1 231 ? 4.653 -1.259 -0.263 1.00 79.56 231 ASN A CA 1
ATOM 1762 C C . ASN A 1 231 ? 4.365 -2.563 0.487 1.00 79.56 231 ASN A C 1
ATOM 1764 O O . ASN A 1 231 ? 4.256 -3.631 -0.112 1.00 79.56 231 ASN A O 1
ATOM 1768 N N . GLY A 1 232 ? 4.232 -2.451 1.809 1.00 80.19 232 GLY A N 1
ATOM 1769 C CA . GLY A 1 232 ? 4.025 -3.593 2.699 1.00 80.19 232 GLY A CA 1
ATOM 1770 C C . GLY A 1 232 ? 5.294 -4.424 2.940 1.00 80.19 232 GLY A C 1
ATOM 1771 O O . GLY A 1 232 ? 6.341 -4.138 2.361 1.00 80.19 232 GLY A O 1
ATOM 1772 N N . PRO A 1 233 ? 5.232 -5.431 3.827 1.00 84.69 233 PRO A N 1
ATOM 1773 C CA . PRO A 1 233 ? 6.392 -6.230 4.218 1.00 84.69 233 PRO A CA 1
ATOM 1774 C C . PRO A 1 233 ? 6.976 -7.020 3.043 1.00 84.69 233 PRO A C 1
ATOM 1776 O O . PRO A 1 233 ? 6.251 -7.502 2.168 1.00 84.69 233 PRO A O 1
ATOM 1779 N N . LEU A 1 234 ? 8.298 -7.204 3.046 1.00 89.44 234 LEU A N 1
ATOM 1780 C CA . LEU A 1 234 ? 8.995 -7.968 2.019 1.00 89.44 234 LEU A CA 1
ATOM 1781 C C . LEU A 1 234 ? 8.474 -9.412 1.946 1.00 89.44 234 LEU A C 1
AT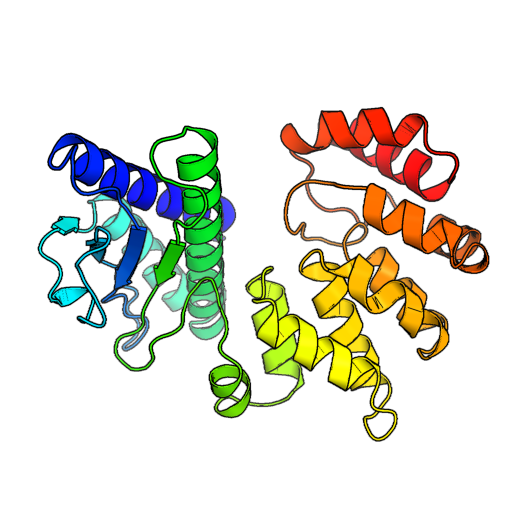OM 1783 O O . LEU A 1 234 ? 8.504 -10.162 2.921 1.00 89.44 234 LEU A O 1
ATOM 1787 N N . ASN A 1 235 ? 8.060 -9.837 0.751 1.00 91.12 235 ASN A N 1
ATOM 1788 C CA . ASN A 1 235 ? 7.610 -11.203 0.496 1.00 91.12 235 ASN A CA 1
ATOM 1789 C C . ASN A 1 235 ? 8.084 -11.691 -0.877 1.00 91.12 235 ASN A C 1
ATOM 1791 O O . ASN A 1 235 ? 7.667 -11.178 -1.916 1.00 91.12 235 ASN A O 1
ATOM 1795 N N . TYR A 1 236 ? 8.932 -12.721 -0.896 1.00 94.69 236 TYR A N 1
ATOM 1796 C CA . TYR A 1 236 ? 9.448 -13.302 -2.140 1.00 94.69 236 TYR A CA 1
ATOM 1797 C C . TYR A 1 236 ? 8.542 -14.371 -2.755 1.00 94.69 236 TYR A C 1
ATOM 1799 O O . TYR A 1 236 ? 8.713 -14.695 -3.926 1.00 94.69 236 TYR A O 1
ATOM 1807 N N . SER A 1 237 ? 7.566 -14.905 -2.019 1.00 93.50 237 SER A N 1
ATOM 1808 C CA . SER A 1 237 ? 6.741 -16.028 -2.492 1.00 93.50 237 SER A CA 1
ATOM 1809 C C . SER A 1 237 ? 5.988 -15.729 -3.803 1.00 93.50 237 SER A C 1
ATOM 1811 O O . SER A 1 237 ? 5.919 -16.606 -4.667 1.00 93.50 237 SER A O 1
ATOM 1813 N N . PRO A 1 238 ? 5.415 -14.522 -4.016 1.00 93.19 238 PRO A N 1
ATOM 1814 C CA . PRO A 1 238 ? 4.821 -14.158 -5.305 1.00 93.19 238 PRO A CA 1
ATOM 1815 C C . PRO A 1 238 ? 5.840 -14.158 -6.449 1.00 93.19 238 PRO A C 1
ATOM 1817 O O . PRO A 1 238 ? 5.567 -14.712 -7.511 1.00 93.19 238 PRO A O 1
ATOM 1820 N N . LEU A 1 239 ? 7.033 -13.610 -6.221 1.00 94.75 239 LEU A N 1
ATOM 1821 C CA . LEU A 1 239 ? 8.099 -13.577 -7.216 1.00 94.75 239 LEU A CA 1
ATOM 1822 C C . LEU A 1 239 ? 8.641 -14.964 -7.557 1.00 94.75 239 LEU A C 1
ATOM 1824 O O . LEU A 1 239 ? 8.895 -15.251 -8.722 1.00 94.75 239 LEU A O 1
ATOM 1828 N N . GLU A 1 240 ? 8.805 -15.843 -6.571 1.00 95.31 240 GLU A N 1
ATOM 1829 C CA . GLU A 1 240 ? 9.232 -17.218 -6.833 1.00 95.31 240 GLU A CA 1
ATOM 1830 C C . GLU A 1 240 ? 8.224 -17.943 -7.727 1.00 95.31 240 GLU A C 1
ATOM 1832 O O . GLU A 1 240 ? 8.631 -18.551 -8.713 1.00 95.31 240 GLU A O 1
ATOM 1837 N N . ARG A 1 241 ? 6.915 -17.785 -7.475 1.00 94.50 241 ARG A N 1
ATOM 1838 C CA . ARG A 1 241 ? 5.859 -18.317 -8.356 1.00 94.50 241 ARG A CA 1
ATOM 1839 C C . ARG A 1 241 ? 5.934 -17.747 -9.773 1.00 94.50 241 ARG A C 1
ATOM 1841 O O . ARG A 1 241 ? 5.734 -18.485 -10.736 1.00 94.50 241 ARG A O 1
ATOM 1848 N N . VAL A 1 242 ? 6.232 -16.455 -9.914 1.00 95.44 242 VAL A N 1
ATOM 1849 C CA . VAL A 1 242 ? 6.425 -15.826 -11.228 1.00 95.44 242 VAL A CA 1
ATOM 1850 C C . VAL A 1 242 ? 7.613 -16.442 -11.951 1.00 95.44 242 VAL A C 1
ATOM 1852 O O . VAL A 1 242 ? 7.476 -16.810 -13.109 1.00 95.44 242 VAL A O 1
ATOM 1855 N N . LEU A 1 243 ? 8.762 -16.575 -11.289 1.00 95.62 243 LEU A N 1
ATOM 1856 C CA . LEU A 1 243 ? 9.971 -17.135 -11.894 1.00 95.62 243 LEU A CA 1
ATOM 1857 C C . LEU A 1 243 ? 9.817 -18.626 -12.217 1.00 95.62 243 LEU A C 1
ATOM 1859 O O . LEU A 1 243 ? 10.381 -19.103 -13.196 1.00 95.62 243 LEU A O 1
ATOM 1863 N N . ASP A 1 244 ? 9.005 -19.348 -11.449 1.00 95.19 244 ASP A N 1
ATOM 1864 C CA . ASP A 1 244 ? 8.636 -20.733 -11.736 1.00 95.19 244 ASP A CA 1
ATOM 1865 C C . ASP A 1 244 ? 7.815 -20.858 -13.023 1.00 95.19 244 ASP A C 1
ATOM 1867 O O . ASP A 1 244 ? 8.059 -21.761 -13.824 1.00 95.19 244 ASP A O 1
ATOM 1871 N N . ALA A 1 245 ? 6.861 -19.947 -13.229 1.00 94.81 245 ALA A N 1
ATOM 1872 C CA . ALA A 1 245 ? 6.040 -19.890 -14.435 1.00 94.81 245 ALA A CA 1
ATOM 1873 C C . ALA A 1 245 ? 6.793 -19.284 -15.633 1.00 94.81 245 ALA A C 1
ATOM 1875 O O . ALA A 1 245 ? 6.586 -19.703 -16.771 1.00 94.81 245 ALA A O 1
ATOM 1876 N N . HIS A 1 246 ? 7.699 -18.336 -15.373 1.00 94.50 246 HIS A N 1
ATOM 1877 C CA . HIS A 1 246 ? 8.438 -17.569 -16.374 1.00 94.50 246 HIS A CA 1
ATOM 1878 C C . HIS A 1 246 ? 9.960 -17.571 -16.134 1.00 94.50 246 HIS A C 1
ATOM 1880 O O . HIS A 1 246 ? 10.549 -16.503 -15.930 1.00 94.50 246 HIS A O 1
ATOM 1886 N N . PRO A 1 247 ? 10.648 -18.731 -16.224 1.00 94.88 247 PRO A N 1
ATOM 1887 C CA . PRO A 1 247 ? 12.083 -18.828 -15.928 1.00 94.88 247 PRO A CA 1
ATOM 1888 C C . PRO A 1 247 ? 12.966 -17.908 -16.777 1.00 94.88 247 PRO A C 1
ATOM 1890 O O . PRO A 1 247 ? 14.040 -17.504 -16.346 1.00 94.88 247 PRO A O 1
ATOM 1893 N N . MET A 1 248 ? 12.509 -17.559 -17.983 1.00 93.12 248 MET A N 1
ATOM 1894 C CA . MET A 1 248 ? 13.231 -16.695 -18.921 1.00 93.12 248 MET A CA 1
ATOM 1895 C C . MET A 1 248 ? 13.440 -15.258 -18.420 1.00 93.12 248 MET A C 1
ATOM 1897 O O . MET A 1 248 ? 14.366 -14.599 -18.873 1.00 93.12 248 MET A O 1
ATOM 1901 N N . LEU A 1 249 ? 12.627 -14.774 -17.472 1.00 93.75 249 LEU A N 1
ATOM 1902 C CA . LEU A 1 249 ? 12.789 -13.433 -16.892 1.00 93.75 249 LEU A CA 1
ATOM 1903 C C . LEU A 1 249 ? 13.974 -13.361 -15.915 1.00 93.75 249 LEU A C 1
ATOM 1905 O O . LEU A 1 249 ? 14.423 -12.273 -15.557 1.00 93.75 249 LEU A O 1
ATOM 1909 N N . HIS A 1 250 ? 14.474 -14.517 -15.466 1.00 93.38 250 HIS A N 1
ATOM 1910 C CA . HIS A 1 250 ? 15.433 -14.625 -14.375 1.00 93.38 250 HIS A CA 1
ATOM 1911 C C . HIS A 1 250 ? 16.726 -13.839 -14.614 1.00 93.38 250 HIS A C 1
ATOM 1913 O O . HIS A 1 250 ? 17.092 -13.004 -13.785 1.00 93.38 250 HIS A O 1
ATOM 1919 N N . ASP A 1 251 ? 17.419 -14.115 -15.720 1.00 93.19 251 ASP A N 1
ATOM 1920 C CA . ASP A 1 251 ? 18.748 -13.554 -15.972 1.00 93.19 251 ASP A CA 1
ATOM 1921 C C . ASP A 1 251 ? 18.682 -12.030 -16.108 1.00 93.19 251 ASP A C 1
ATOM 1923 O O . ASP A 1 251 ? 19.504 -11.310 -15.541 1.00 93.19 251 ASP A O 1
ATOM 1927 N N . GLU A 1 252 ? 17.650 -11.520 -16.776 1.00 93.56 252 GLU A N 1
ATOM 1928 C CA . GLU A 1 252 ? 17.456 -10.083 -16.962 1.00 93.56 252 GLU A CA 1
ATOM 1929 C C . GLU A 1 252 ? 17.075 -9.379 -15.658 1.00 93.56 252 GLU A C 1
ATOM 1931 O O . GLU A 1 252 ? 17.646 -8.335 -15.340 1.00 93.56 252 GLU A O 1
ATOM 1936 N N . LEU A 1 253 ? 16.208 -9.972 -14.832 1.00 92.88 253 LEU A N 1
ATOM 1937 C CA . LEU A 1 253 ? 15.936 -9.449 -13.490 1.00 92.88 253 LEU A CA 1
ATOM 1938 C C . LEU A 1 253 ? 17.216 -9.390 -12.650 1.00 92.88 253 LEU A C 1
ATOM 1940 O O . LEU A 1 253 ? 17.471 -8.393 -11.976 1.00 92.88 253 LEU A O 1
ATOM 1944 N N . VAL A 1 254 ? 18.068 -10.418 -12.725 1.00 92.50 254 VAL A N 1
ATOM 1945 C CA . VAL A 1 254 ? 19.359 -10.433 -12.023 1.00 92.50 254 VAL A CA 1
ATOM 1946 C C . VAL A 1 254 ? 20.253 -9.269 -12.456 1.00 92.50 254 VAL A C 1
ATOM 1948 O O . VAL A 1 254 ? 20.926 -8.690 -11.602 1.00 92.50 254 VAL A O 1
ATOM 1951 N N . THR A 1 255 ? 20.258 -8.897 -13.740 1.00 90.75 255 THR A N 1
ATOM 1952 C CA . THR A 1 255 ? 21.054 -7.752 -14.225 1.00 90.75 255 THR A CA 1
ATOM 1953 C C . THR A 1 255 ? 20.548 -6.395 -13.736 1.00 90.75 255 THR A C 1
ATOM 1955 O O . THR A 1 255 ? 21.327 -5.446 -13.686 1.00 90.75 255 THR A O 1
ATOM 1958 N N . ARG A 1 256 ? 19.274 -6.296 -13.337 1.00 88.62 256 ARG A N 1
ATOM 1959 C CA . ARG A 1 256 ? 18.665 -5.057 -12.827 1.00 88.62 256 ARG A CA 1
ATOM 1960 C C . ARG A 1 256 ? 18.959 -4.789 -11.352 1.00 88.62 256 ARG A C 1
ATOM 1962 O O . ARG A 1 256 ? 18.713 -3.682 -10.881 1.00 88.62 256 ARG A O 1
ATOM 1969 N N . LEU A 1 257 ? 19.478 -5.773 -10.617 1.00 85.81 257 LEU A N 1
ATOM 1970 C CA . LEU A 1 257 ? 19.826 -5.592 -9.211 1.00 85.81 257 LEU A CA 1
ATOM 1971 C C . LEU A 1 257 ? 20.996 -4.616 -9.071 1.00 85.81 257 LEU A C 1
ATOM 1973 O O . LEU A 1 257 ? 22.125 -4.918 -9.459 1.00 85.81 257 LEU A O 1
ATOM 1977 N N . SER A 1 258 ? 20.722 -3.472 -8.450 1.00 77.25 258 SER A N 1
ATOM 1978 C CA . SER A 1 258 ? 21.732 -2.500 -8.047 1.00 77.25 258 SER A CA 1
ATOM 1979 C C . SER A 1 258 ? 21.555 -2.146 -6.571 1.00 77.25 258 SER A C 1
ATOM 1981 O O . SER A 1 258 ? 20.431 -1.846 -6.161 1.00 77.25 258 SER A O 1
ATOM 1983 N N . PRO A 1 259 ? 22.642 -2.071 -5.779 1.00 68.31 259 PRO A N 1
ATOM 1984 C CA . PRO A 1 259 ? 22.591 -1.555 -4.410 1.00 68.31 259 PRO A CA 1
ATOM 1985 C C . PRO A 1 259 ? 22.044 -0.123 -4.308 1.00 68.31 259 PRO A C 1
ATOM 1987 O O . PRO A 1 259 ? 21.614 0.294 -3.241 1.00 68.31 259 PRO A O 1
ATOM 1990 N N . THR A 1 260 ? 22.065 0.643 -5.403 1.00 68.81 260 THR A N 1
ATOM 1991 C CA . THR A 1 260 ? 21.601 2.040 -5.454 1.00 68.81 260 THR A CA 1
ATOM 1992 C C . THR A 1 260 ? 20.124 2.198 -5.824 1.00 68.81 260 THR A C 1
ATOM 1994 O O . THR A 1 260 ? 19.646 3.324 -5.955 1.00 68.81 260 THR A O 1
ATOM 1997 N N . SER A 1 261 ? 19.400 1.100 -6.047 1.00 63.09 261 SER A N 1
ATOM 1998 C CA . SER A 1 261 ? 18.009 1.106 -6.526 1.00 63.09 261 SER A CA 1
ATOM 1999 C C . SER A 1 261 ? 17.086 0.286 -5.626 1.00 63.09 261 SER A C 1
ATOM 2001 O O . SER A 1 261 ? 16.214 -0.427 -6.118 1.00 63.09 261 SER A O 1
ATOM 2003 N N . MET A 1 262 ? 17.307 0.373 -4.313 1.00 68.44 262 MET A N 1
ATOM 2004 C CA . MET A 1 262 ? 16.475 -0.281 -3.308 1.00 68.44 262 MET A CA 1
ATOM 2005 C C . MET A 1 262 ? 15.989 0.721 -2.264 1.00 68.44 262 MET A C 1
ATOM 2007 O O . MET A 1 262 ? 16.682 1.691 -1.941 1.00 68.44 262 MET A O 1
ATOM 2011 N N . TYR A 1 263 ? 14.793 0.460 -1.754 1.00 71.00 263 TYR A N 1
ATOM 2012 C CA . TYR A 1 263 ? 14.153 1.221 -0.693 1.00 71.00 263 TYR A CA 1
ATOM 2013 C C . TYR A 1 263 ? 14.818 0.962 0.666 1.00 71.00 263 TYR A C 1
ATOM 2015 O O . TYR A 1 263 ? 15.587 0.012 0.839 1.00 71.00 263 TYR A O 1
ATOM 2023 N N . GLY A 1 264 ? 14.515 1.822 1.642 1.00 65.81 264 GLY A N 1
ATOM 2024 C CA . GLY A 1 264 ? 14.939 1.631 3.028 1.00 65.81 264 GLY A CA 1
ATOM 2025 C C . GLY A 1 264 ? 14.315 0.368 3.620 1.00 65.81 264 GLY A C 1
ATOM 2026 O O . GLY A 1 264 ? 13.109 0.164 3.513 1.00 65.81 264 GLY A O 1
ATOM 2027 N N . ILE A 1 265 ? 15.144 -0.482 4.215 1.00 72.69 265 ILE A N 1
ATOM 2028 C CA . ILE A 1 265 ? 14.739 -1.776 4.770 1.00 72.69 265 ILE A CA 1
ATOM 2029 C C . ILE A 1 265 ? 14.559 -1.631 6.275 1.00 72.69 265 ILE A C 1
ATOM 2031 O O . ILE A 1 265 ? 15.413 -1.055 6.950 1.00 72.69 265 ILE A O 1
ATOM 2035 N N . ASP A 1 266 ? 13.465 -2.178 6.790 1.00 76.38 266 ASP A N 1
ATOM 2036 C CA . ASP A 1 266 ? 13.147 -2.190 8.214 1.00 76.38 266 ASP A CA 1
ATOM 2037 C C . ASP A 1 266 ? 13.445 -3.559 8.856 1.00 76.38 266 ASP A C 1
ATOM 2039 O O . ASP A 1 266 ? 13.829 -4.532 8.200 1.00 76.38 266 ASP A O 1
ATOM 2043 N N . ALA A 1 267 ? 13.311 -3.630 10.182 1.00 79.25 267 ALA A N 1
ATOM 2044 C CA . ALA A 1 267 ? 13.548 -4.864 10.928 1.00 79.25 267 ALA A CA 1
ATOM 2045 C C . ALA A 1 267 ? 12.555 -5.982 10.557 1.00 79.25 267 ALA A C 1
ATOM 2047 O O . ALA A 1 267 ? 12.898 -7.162 10.676 1.00 79.25 267 ALA A O 1
ATOM 2048 N N . ASP A 1 268 ? 11.363 -5.620 10.079 1.00 82.75 268 ASP A N 1
ATOM 2049 C CA . ASP A 1 268 ? 10.295 -6.561 9.737 1.00 82.75 268 ASP A CA 1
ATOM 2050 C C . ASP A 1 268 ? 10.605 -7.334 8.444 1.00 82.75 268 ASP A C 1
ATOM 2052 O O . ASP A 1 268 ? 10.117 -8.448 8.250 1.00 82.75 268 ASP A O 1
ATOM 2056 N N . ASP A 1 269 ? 11.495 -6.811 7.595 1.00 88.25 269 ASP A N 1
ATOM 2057 C CA . ASP A 1 269 ? 11.970 -7.488 6.384 1.00 88.25 269 ASP A CA 1
ATOM 2058 C C . ASP A 1 269 ? 13.043 -8.553 6.642 1.00 88.25 269 ASP A C 1
ATOM 2060 O O . ASP A 1 269 ? 13.276 -9.421 5.791 1.00 88.25 269 ASP A O 1
ATOM 2064 N N . LEU A 1 270 ? 13.714 -8.517 7.801 1.00 90.06 270 LEU A N 1
ATOM 2065 C CA . LEU A 1 270 ? 14.834 -9.414 8.105 1.00 90.06 270 LEU A CA 1
ATOM 2066 C C . LEU A 1 270 ? 14.460 -10.902 8.011 1.00 90.06 270 LEU A C 1
ATOM 2068 O O . LEU A 1 270 ? 15.216 -11.650 7.380 1.00 90.06 270 LEU A O 1
ATOM 2072 N N . PRO A 1 271 ? 13.324 -11.377 8.564 1.00 92.00 271 PRO A N 1
ATOM 2073 C CA . PRO A 1 271 ? 12.936 -12.780 8.441 1.00 92.00 271 PRO A CA 1
ATOM 2074 C C . PRO A 1 271 ? 12.741 -13.210 6.980 1.00 92.00 271 PRO A C 1
ATOM 2076 O O . PRO A 1 271 ? 13.219 -14.274 6.576 1.00 92.00 271 PRO A O 1
ATOM 2079 N N . ALA A 1 272 ? 12.095 -12.368 6.168 1.00 93.19 272 ALA A N 1
ATOM 2080 C CA . ALA A 1 272 ? 11.859 -12.645 4.754 1.00 93.19 272 ALA A CA 1
ATOM 2081 C C . ALA A 1 272 ? 13.167 -12.647 3.949 1.00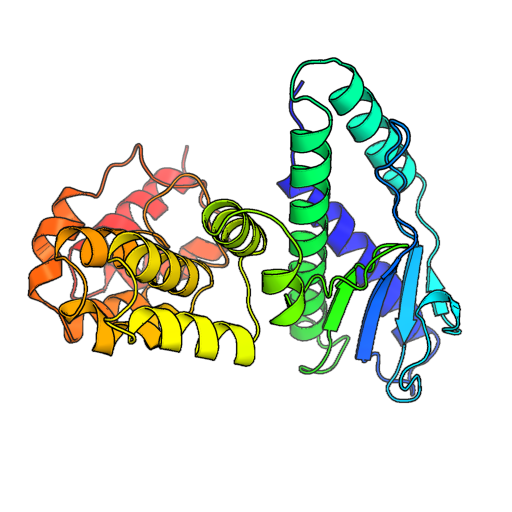 93.19 272 ALA A C 1
ATOM 2083 O O . ALA A 1 272 ? 13.388 -13.539 3.125 1.00 93.19 272 ALA A O 1
ATOM 2084 N N . ALA A 1 273 ? 14.068 -11.700 4.222 1.00 93.31 273 ALA A N 1
ATOM 2085 C CA . ALA A 1 273 ? 15.397 -11.647 3.622 1.00 93.31 273 ALA A CA 1
ATOM 2086 C C . ALA A 1 273 ? 16.231 -12.889 3.974 1.00 93.31 273 ALA A C 1
ATOM 2088 O O . ALA A 1 273 ? 16.775 -13.541 3.084 1.00 93.31 273 ALA A O 1
ATOM 2089 N N . MET A 1 274 ? 16.260 -13.292 5.247 1.00 94.25 274 MET A N 1
ATOM 2090 C CA . MET A 1 274 ? 16.955 -14.508 5.681 1.00 94.25 274 MET A CA 1
ATOM 2091 C C . MET A 1 274 ? 16.409 -15.764 4.992 1.00 94.25 274 MET A C 1
ATOM 2093 O O . MET A 1 274 ? 17.189 -16.595 4.524 1.00 94.25 274 MET A O 1
ATOM 2097 N N . SER A 1 275 ? 15.084 -15.883 4.863 1.00 95.44 275 SER A N 1
ATOM 2098 C CA . SER A 1 275 ? 14.457 -16.975 4.107 1.00 95.44 275 SER A CA 1
ATOM 2099 C C . SER A 1 275 ? 14.865 -16.948 2.627 1.00 95.44 275 SER A C 1
ATOM 2101 O O . SER A 1 275 ? 15.217 -17.981 2.052 1.00 95.44 275 SER A O 1
ATOM 2103 N N . GLY A 1 276 ? 14.896 -15.758 2.017 1.00 95.81 276 GLY A N 1
ATOM 2104 C CA . GLY A 1 276 ? 15.254 -15.554 0.612 1.00 95.81 276 GLY A CA 1
ATOM 2105 C C . GLY A 1 276 ? 16.662 -16.034 0.238 1.00 95.81 276 GLY A C 1
ATOM 2106 O O . GLY A 1 276 ? 16.882 -16.448 -0.901 1.00 95.81 276 GLY A O 1
ATOM 2107 N N . LEU A 1 277 ? 17.610 -16.083 1.184 1.00 96.94 277 LEU A N 1
ATOM 2108 C CA . LEU A 1 277 ? 18.954 -16.635 0.944 1.00 96.94 277 LEU A CA 1
ATOM 2109 C C . LEU A 1 277 ? 18.941 -18.117 0.535 1.00 96.94 277 LEU A C 1
ATOM 2111 O O . LEU A 1 277 ? 19.857 -18.567 -0.155 1.00 96.94 277 LEU A O 1
ATOM 2115 N N . SER A 1 278 ? 17.903 -18.862 0.922 1.00 96.88 278 SER A N 1
ATOM 2116 C CA . SER A 1 278 ? 17.737 -20.280 0.577 1.00 96.88 278 SER A CA 1
ATOM 2117 C C . SER A 1 278 ? 16.938 -20.503 -0.713 1.00 96.88 278 SER A C 1
ATOM 2119 O O . SER A 1 278 ? 16.742 -21.648 -1.120 1.00 96.88 278 SER A O 1
ATOM 2121 N N . SER A 1 279 ? 16.485 -19.434 -1.376 1.00 97.38 279 SER A N 1
ATOM 2122 C CA . SER A 1 279 ? 15.708 -19.530 -2.614 1.00 97.38 279 SER A CA 1
ATOM 2123 C C . SER A 1 279 ? 16.482 -20.239 -3.724 1.00 97.38 279 SER A C 1
ATOM 2125 O O . SER A 1 279 ? 17.693 -20.050 -3.881 1.00 97.38 279 SER A O 1
ATOM 2127 N N . ARG A 1 280 ? 15.779 -20.990 -4.581 1.00 96.88 280 ARG A N 1
ATOM 2128 C CA . ARG A 1 280 ? 16.376 -21.552 -5.806 1.00 96.88 280 ARG A CA 1
ATOM 2129 C C . ARG A 1 280 ? 16.763 -20.478 -6.822 1.00 96.88 280 ARG A C 1
ATOM 2131 O O . ARG A 1 280 ? 17.709 -20.673 -7.590 1.00 96.88 280 ARG A O 1
ATOM 2138 N N . TRP A 1 281 ? 16.105 -19.324 -6.784 1.00 97.56 281 TRP A N 1
ATOM 2139 C CA . TRP A 1 281 ? 16.294 -18.253 -7.751 1.00 97.56 281 TRP A CA 1
ATOM 2140 C C . TRP A 1 281 ? 17.418 -17.311 -7.326 1.00 97.56 281 TRP A C 1
ATOM 2142 O O . TRP A 1 281 ? 17.390 -16.717 -6.249 1.00 97.56 281 TRP A O 1
ATOM 2152 N N . ALA A 1 282 ? 18.420 -17.128 -8.191 1.00 95.56 282 ALA A N 1
ATOM 2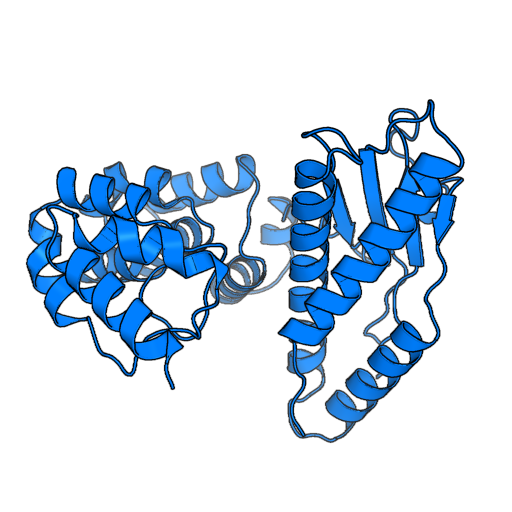153 C CA . ALA A 1 282 ? 19.565 -16.271 -7.875 1.00 95.56 282 ALA A CA 1
ATOM 2154 C C . ALA A 1 282 ? 19.187 -14.795 -7.660 1.00 95.56 282 ALA A C 1
ATOM 2156 O O . ALA A 1 282 ? 19.866 -14.117 -6.896 1.00 95.56 282 ALA A O 1
ATOM 2157 N N . PHE A 1 283 ? 18.106 -14.311 -8.281 1.00 94.56 283 PHE A N 1
ATOM 2158 C CA . PHE A 1 283 ? 17.592 -12.960 -8.082 1.00 94.56 283 PHE A CA 1
ATOM 2159 C C . PHE A 1 283 ? 17.159 -12.774 -6.631 1.00 94.56 283 PHE A C 1
ATOM 2161 O O . PHE A 1 283 ? 17.643 -11.864 -5.972 1.00 94.56 283 PHE A O 1
ATOM 2168 N N . VAL A 1 284 ? 16.329 -13.690 -6.118 1.00 96.19 284 VAL A N 1
ATOM 2169 C CA . VAL A 1 284 ? 15.830 -13.657 -4.738 1.00 96.19 284 VAL A CA 1
ATOM 2170 C C . VAL A 1 284 ? 16.994 -13.707 -3.753 1.00 96.19 284 VAL A C 1
ATOM 2172 O O . VAL A 1 284 ? 17.093 -12.846 -2.884 1.00 96.19 284 VAL A O 1
ATOM 2175 N N . ARG A 1 285 ? 17.939 -14.641 -3.941 1.00 96.25 285 ARG A N 1
ATOM 2176 C CA . ARG A 1 285 ? 19.128 -14.737 -3.075 1.00 96.25 285 ARG A CA 1
ATOM 2177 C C . ARG A 1 285 ? 19.961 -13.455 -3.075 1.00 96.25 285 ARG A C 1
ATOM 2179 O O . ARG A 1 285 ? 20.421 -13.020 -2.020 1.00 96.25 285 ARG A O 1
ATOM 2186 N N . ARG A 1 286 ? 20.190 -12.861 -4.251 1.00 93.94 286 ARG A N 1
ATOM 2187 C CA . ARG A 1 286 ? 20.974 -11.625 -4.384 1.00 93.94 286 ARG A CA 1
ATOM 2188 C C . ARG A 1 286 ? 20.243 -10.439 -3.772 1.00 93.94 286 ARG A C 1
ATOM 2190 O O . ARG A 1 286 ? 20.858 -9.745 -2.976 1.00 93.94 286 ARG A O 1
ATOM 2197 N N . HIS A 1 287 ? 18.960 -10.249 -4.073 1.00 92.94 287 HIS A N 1
ATOM 2198 C CA . HIS A 1 287 ? 18.149 -9.193 -3.471 1.00 92.94 287 HIS A CA 1
ATOM 2199 C C . HIS A 1 287 ? 18.162 -9.305 -1.941 1.00 92.94 287 HIS A C 1
ATOM 2201 O O . HIS A 1 287 ? 18.560 -8.365 -1.265 1.00 92.94 287 HIS A O 1
ATOM 2207 N N . ALA A 1 288 ? 17.889 -10.495 -1.396 1.00 93.06 288 ALA A N 1
ATOM 2208 C CA . ALA A 1 288 ? 17.972 -10.774 0.037 1.00 93.06 288 ALA A CA 1
ATOM 2209 C C . ALA A 1 288 ? 19.347 -10.457 0.649 1.00 93.06 288 ALA A C 1
ATOM 2211 O O . ALA A 1 288 ? 19.422 -9.894 1.738 1.00 93.06 288 ALA A O 1
ATOM 2212 N N . SER A 1 289 ? 20.436 -10.785 -0.053 1.00 92.06 289 SER A N 1
ATOM 2213 C CA . SER A 1 289 ? 21.794 -10.464 0.405 1.00 92.06 289 SER A CA 1
ATOM 2214 C C . SER A 1 289 ? 22.025 -8.957 0.478 1.00 92.06 289 SER A C 1
ATOM 2216 O O . SER A 1 289 ? 22.585 -8.480 1.460 1.00 92.06 289 SER A O 1
ATOM 2218 N N . ILE A 1 290 ? 21.594 -8.202 -0.540 1.00 88.38 290 ILE A N 1
ATOM 2219 C CA . ILE A 1 290 ? 21.728 -6.741 -0.527 1.00 88.38 290 ILE A CA 1
ATOM 2220 C C . ILE A 1 290 ? 20.862 -6.169 0.602 1.00 88.38 290 ILE A C 1
ATOM 2222 O O . ILE A 1 290 ? 21.350 -5.343 1.364 1.00 88.38 290 ILE A O 1
ATOM 2226 N N . VAL A 1 291 ? 19.638 -6.682 0.779 1.00 86.94 291 VAL A N 1
ATOM 2227 C CA . VAL A 1 291 ? 18.731 -6.262 1.851 1.00 86.94 291 VAL A CA 1
ATOM 2228 C C . VAL A 1 291 ? 19.393 -6.388 3.230 1.00 86.94 291 VAL A C 1
ATOM 2230 O O . VAL A 1 291 ? 19.448 -5.426 3.989 1.00 86.94 291 VAL A O 1
ATOM 2233 N N . LEU A 1 292 ? 19.991 -7.541 3.536 1.00 88.12 292 LEU A N 1
ATOM 2234 C CA . LEU A 1 292 ? 20.670 -7.774 4.818 1.00 88.12 292 LEU A CA 1
ATOM 2235 C C . LEU A 1 292 ? 21.912 -6.892 5.023 1.00 88.12 292 LEU A C 1
ATOM 2237 O O . LEU A 1 292 ? 22.209 -6.482 6.148 1.00 88.12 292 LEU A O 1
ATOM 2241 N N . LEU A 1 293 ? 22.650 -6.601 3.948 1.00 85.44 293 LEU A N 1
ATOM 2242 C CA . LEU A 1 293 ? 23.830 -5.735 4.002 1.00 85.44 293 LEU A CA 1
ATOM 2243 C C . LEU A 1 293 ? 23.452 -4.262 4.210 1.00 85.44 293 LEU A C 1
ATOM 2245 O O . LEU A 1 293 ? 24.200 -3.538 4.862 1.00 85.44 293 LEU A O 1
ATOM 2249 N N . SER A 1 294 ? 22.291 -3.839 3.711 1.00 77.62 294 SER A N 1
ATOM 2250 C CA . SER A 1 294 ? 21.791 -2.469 3.846 1.00 77.62 294 SER A CA 1
ATOM 2251 C C . SER A 1 294 ? 21.274 -2.128 5.248 1.00 77.62 294 SER A C 1
ATOM 2253 O O . SER A 1 294 ? 21.272 -0.958 5.601 1.00 77.62 2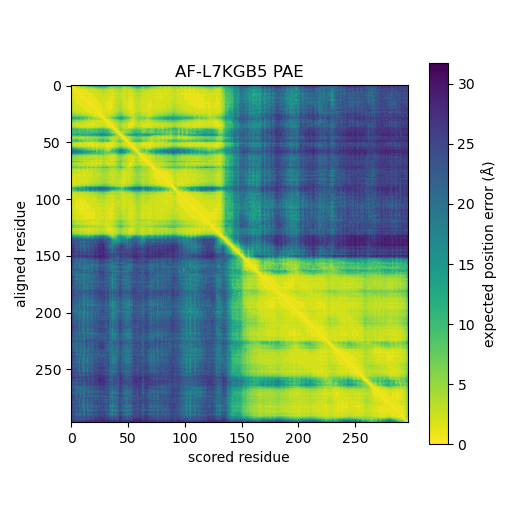94 SER A O 1
ATOM 2255 N N . VAL A 1 295 ? 20.896 -3.112 6.074 1.00 67.50 295 VAL A N 1
ATOM 2256 C CA . VAL A 1 295 ? 20.421 -2.884 7.463 1.00 67.50 295 VAL A CA 1
ATOM 2257 C C . VAL A 1 295 ? 21.549 -2.446 8.419 1.00 67.50 295 VAL A C 1
ATOM 2259 O O . VAL A 1 295 ? 21.292 -1.997 9.532 1.00 67.50 295 VAL A O 1
ATOM 2262 N N . HIS A 1 296 ? 22.812 -2.564 7.998 1.00 53.25 296 HIS A N 1
ATOM 2263 C CA . HIS A 1 296 ? 23.991 -2.275 8.824 1.00 53.25 296 HIS A CA 1
ATOM 2264 C C . HIS A 1 296 ? 24.652 -0.912 8.533 1.00 53.25 296 HIS A C 1
ATOM 2266 O O . HIS A 1 296 ? 25.750 -0.661 9.038 1.00 53.25 296 HIS A O 1
ATOM 2272 N N . VAL A 1 297 ? 24.025 -0.061 7.713 1.00 47.75 297 VAL A N 1
ATOM 2273 C CA . VAL A 1 297 ? 24.520 1.275 7.321 1.00 47.75 297 VAL A CA 1
ATOM 2274 C C . VAL A 1 297 ? 23.603 2.348 7.884 1.00 47.75 297 VAL A C 1
ATOM 2276 O O . VAL A 1 297 ? 24.149 3.332 8.432 1.00 47.75 297 VAL A O 1
#

Organism: NCBI:txid1220583